Protein AF-A0A7S3X2T4-F1 (afdb_monomer)

Secondary structure (DSSP, 8-state):
-EEEE-SSS--GGGGTT-EEEEEE--PBPTTTTTS--BS--TTTTT-EEEEEEEEE--S--SS-EEEE--TTS--TT-TTHHHHH-TTS-GGGGTTT-TTT--SSGGGGGGS-HHHHHHHHHHHHTT-TTHHHHTTSS-EEEEEEEPPPHHHHHHH----TTGGGSPPP-TTGGGSPS----SS-PEEEEEEE---

Solvent-accessible surface area (backbone atoms only — not comparable to full-atom values): 10540 Å² total; per-residue (Å²): 80,23,23,35,21,29,88,49,96,40,64,55,77,81,43,54,39,37,22,32,41,35,30,30,29,69,52,55,50,87,55,60,80,83,42,74,32,22,4,28,32,80,90,37,40,67,41,71,47,79,35,37,24,78,50,70,46,87,88,58,89,50,65,30,37,36,30,32,52,30,47,39,19,4,40,51,96,58,60,58,58,65,33,70,76,38,76,92,48,59,64,42,38,48,8,66,72,25,45,74,56,19,38,88,52,66,75,48,28,75,57,34,62,76,92,42,24,65,54,21,39,40,44,45,75,72,56,33,48,57,39,86,75,24,13,32,47,50,18,30,23,37,32,46,75,28,27,66,52,63,85,54,30,72,73,72,75,42,75,42,96,64,32,88,80,36,55,74,79,60,74,66,64,77,72,50,73,88,7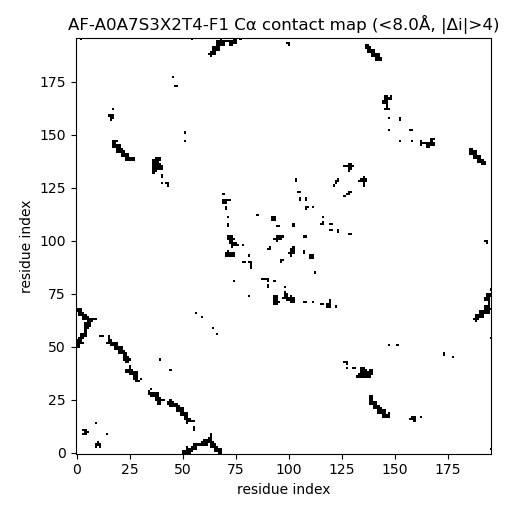9,82,82,70,98,59,90,54,54,67,30,38,34,39,61,29,30,120

Nearest PDB structures (foldseek):
  3eng-assembly1_A  TM=9.174E-01  e=2.452E-11  Mycothermus thermophilus
  4eng-assembly1_A  TM=9.077E-01  e=1.219E-10  Mycothermus thermophilus
  6mvi-assembly1_A  TM=8.912E-01  e=1.072E-10  Neurospora crassa OR74A
  2eng-assembly1_A  TM=9.001E-01  e=1.394E-09  Mycothermus thermophilus
  1hd5-assembly1_A  TM=8.868E-01  e=3.649E-09  Mycothermus thermophilus

pLDDT: mean 82.45, std 16.9, range [38.78, 98.31]

Structure (mmCIF, N/CA/C/O backbone):
data_AF-A0A7S3X2T4-F1
#
_entry.id   AF-A0A7S3X2T4-F1
#
loop_
_atom_site.group_PDB
_atom_site.id
_atom_site.type_symbol
_atom_site.label_atom_id
_atom_site.label_alt_id
_atom_site.label_comp_id
_atom_site.label_asym_id
_atom_site.label_entity_id
_atom_site.label_seq_id
_atom_site.pdbx_PDB_ins_code
_atom_site.Cartn_x
_atom_site.Cartn_y
_atom_site.Cartn_z
_atom_site.occupancy
_atom_site.B_iso_or_equiv
_atom_site.auth_seq_id
_atom_site.auth_comp_id
_atom_site.auth_asym_id
_atom_site.auth_atom_id
_atom_site.pdbx_PDB_model_num
ATOM 1 N N . ALA A 1 1 ? 2.163 -3.208 5.553 1.00 72.62 1 ALA A N 1
ATOM 2 C CA . ALA A 1 1 ? 2.657 -2.024 6.277 1.00 72.62 1 ALA A CA 1
ATOM 3 C C . ALA A 1 1 ? 2.240 -0.768 5.519 1.00 72.62 1 ALA A C 1
ATOM 5 O O . ALA A 1 1 ? 1.927 -0.875 4.334 1.00 72.62 1 ALA A O 1
ATOM 6 N N . ALA A 1 2 ? 2.188 0.379 6.190 1.00 76.19 2 ALA A N 1
ATOM 7 C CA . ALA A 1 2 ? 1.868 1.662 5.573 1.00 76.19 2 ALA A CA 1
ATOM 8 C C . ALA A 1 2 ? 2.788 2.776 6.092 1.00 76.19 2 ALA A C 1
ATOM 10 O O . ALA A 1 2 ? 3.318 2.675 7.201 1.00 76.19 2 ALA A O 1
ATOM 11 N N . ALA A 1 3 ? 2.967 3.824 5.294 1.00 73.56 3 ALA A N 1
ATOM 12 C CA . ALA A 1 3 ? 3.374 5.137 5.774 1.00 73.56 3 ALA A CA 1
ATOM 13 C C . ALA A 1 3 ? 2.145 6.045 5.898 1.00 73.56 3 ALA A C 1
ATOM 15 O O . ALA A 1 3 ? 1.184 5.877 5.152 1.00 73.56 3 ALA A O 1
ATOM 16 N N . VAL A 1 4 ? 2.148 6.976 6.850 1.00 69.69 4 VAL A N 1
ATOM 17 C CA . VAL A 1 4 ? 1.019 7.897 7.066 1.00 69.69 4 VAL A CA 1
ATOM 18 C C . VAL A 1 4 ? 1.446 9.355 6.968 1.00 69.69 4 VAL A C 1
ATOM 20 O O . VAL A 1 4 ? 2.589 9.688 7.285 1.00 69.69 4 VAL A O 1
ATOM 23 N N . SER A 1 5 ? 0.519 10.213 6.539 1.00 65.75 5 SER A N 1
ATOM 24 C CA . SER A 1 5 ? 0.652 11.675 6.567 1.00 65.75 5 SER A CA 1
ATOM 25 C C . SER A 1 5 ? -0.715 12.351 6.773 1.00 65.75 5 SER A C 1
ATOM 27 O O . SER A 1 5 ? -1.760 11.752 6.505 1.00 65.75 5 SER A O 1
ATOM 29 N N . GLY A 1 6 ? -0.720 13.606 7.233 1.00 60.25 6 GLY A N 1
ATOM 30 C CA . GLY A 1 6 ? -1.930 14.426 7.372 1.00 60.25 6 GLY A CA 1
ATOM 31 C C . GLY A 1 6 ? -1.778 15.541 8.410 1.00 60.25 6 GLY A C 1
ATOM 32 O O . GLY A 1 6 ? -0.897 15.486 9.267 1.00 60.25 6 GLY A O 1
ATOM 33 N N . SER A 1 7 ? -2.630 16.567 8.340 1.00 54.84 7 SER A N 1
ATOM 34 C CA . SER A 1 7 ? -2.648 17.675 9.314 1.00 54.84 7 SER A CA 1
ATOM 35 C C . SER A 1 7 ? -3.481 17.378 10.566 1.00 54.84 7 SER A C 1
ATOM 37 O O . SER A 1 7 ? -3.423 18.135 11.537 1.00 54.84 7 SER A O 1
ATOM 39 N N . HIS A 1 8 ? -4.248 16.284 10.569 1.00 52.84 8 HIS A N 1
ATOM 40 C CA . HIS A 1 8 ? -5.143 15.909 11.659 1.00 52.84 8 HIS A CA 1
ATOM 41 C C . HIS A 1 8 ? -5.007 14.405 11.951 1.00 52.84 8 HIS A C 1
ATOM 43 O O . HIS A 1 8 ? -4.936 13.598 11.035 1.00 52.84 8 HIS A O 1
ATOM 49 N N . GLY A 1 9 ? -4.935 14.003 13.223 1.00 52.38 9 GLY A N 1
ATOM 50 C CA . GLY A 1 9 ? -5.098 12.609 13.684 1.00 52.38 9 GLY A CA 1
ATOM 51 C C . GLY A 1 9 ? -3.991 11.585 13.373 1.00 52.38 9 GLY A C 1
ATOM 52 O O . GLY A 1 9 ? -3.857 10.636 14.133 1.00 52.38 9 GLY A O 1
ATOM 53 N N . LEU A 1 10 ? -3.192 11.773 12.317 1.00 63.28 10 LEU A N 1
ATOM 54 C CA . LEU A 1 10 ? -2.016 10.955 11.984 1.00 63.28 10 LEU A CA 1
ATOM 55 C C . LEU A 1 10 ? -0.739 11.808 12.104 1.00 63.28 10 LEU A C 1
ATOM 57 O O . LEU A 1 10 ? -0.015 12.032 11.135 1.00 63.28 10 LEU A O 1
ATOM 61 N N . THR A 1 11 ? -0.489 12.347 13.302 1.00 60.81 11 THR A N 1
ATOM 62 C CA . THR A 1 11 ? 0.683 13.178 13.631 1.00 60.81 11 THR A CA 1
ATOM 63 C C . THR A 1 11 ? 1.985 12.373 13.696 1.00 60.81 11 THR A C 1
ATOM 65 O O . THR A 1 11 ? 2.464 12.040 14.772 1.00 60.81 11 THR A O 1
ATOM 68 N N . GLY A 1 12 ? 2.575 12.068 12.537 1.00 61.75 12 GLY A N 1
ATOM 69 C CA . GLY A 1 12 ? 3.960 11.586 12.429 1.00 61.75 12 GLY A CA 1
ATOM 70 C C . GLY A 1 12 ? 4.314 10.434 13.383 1.00 61.75 12 GLY A C 1
ATOM 71 O O . GLY A 1 12 ? 3.601 9.426 13.413 1.00 61.75 12 GLY A O 1
ATOM 72 N N . ASP A 1 13 ? 5.404 10.614 14.147 1.00 66.06 13 ASP A N 1
ATOM 73 C CA . ASP A 1 13 ? 6.029 9.621 15.045 1.00 66.06 13 ASP A CA 1
ATOM 74 C C . ASP A 1 13 ? 5.064 9.007 16.064 1.00 66.06 13 ASP A C 1
ATOM 76 O O . ASP A 1 13 ? 5.241 7.847 16.441 1.00 66.06 13 ASP A O 1
ATOM 80 N N . ASP A 1 14 ? 4.012 9.728 16.463 1.00 75.25 14 ASP A N 1
ATOM 81 C CA . ASP A 1 14 ? 3.037 9.237 17.443 1.00 75.25 14 ASP A CA 1
ATOM 82 C C . ASP A 1 14 ? 2.311 7.975 16.956 1.00 75.25 14 ASP A C 1
ATOM 84 O O . ASP A 1 14 ? 1.842 7.175 17.766 1.00 75.25 14 ASP A O 1
ATOM 88 N N . ASN A 1 15 ? 2.230 7.776 15.634 1.00 81.25 15 ASN A N 1
ATOM 89 C CA . ASN A 1 15 ? 1.522 6.651 15.019 1.00 81.25 15 ASN A CA 1
ATOM 90 C C . ASN A 1 15 ? 2.433 5.474 14.676 1.00 81.25 15 ASN A C 1
ATOM 92 O O . ASN A 1 15 ? 1.939 4.440 14.224 1.00 81.25 15 ASN A O 1
ATOM 96 N N . CYS A 1 16 ? 3.744 5.596 14.889 1.00 84.69 16 CYS A N 1
ATOM 97 C CA . CYS A 1 16 ? 4.690 4.525 14.604 1.00 84.69 16 CYS A CA 1
ATOM 98 C C . CYS A 1 16 ? 4.330 3.247 15.373 1.00 84.69 16 CYS A C 1
ATOM 100 O O . CYS A 1 16 ? 4.080 3.256 16.577 1.00 84.69 16 CYS A O 1
ATOM 102 N N . GLY A 1 17 ? 4.288 2.128 14.653 1.00 90.50 17 GLY A N 1
ATOM 103 C CA . GLY A 1 17 ? 3.922 0.821 15.189 1.00 90.50 17 GLY A CA 1
ATOM 104 C C . GLY A 1 17 ? 2.420 0.612 15.392 1.00 90.50 17 GLY A C 1
ATOM 105 O O . GLY A 1 17 ? 2.018 -0.526 15.625 1.00 90.50 17 GLY A O 1
ATOM 106 N N . GLN A 1 18 ? 1.574 1.644 15.287 1.00 93.19 18 GLN A N 1
ATOM 107 C CA . GLN A 1 18 ? 0.127 1.502 15.470 1.00 93.19 18 GLN A CA 1
ATOM 108 C C . GLN A 1 18 ? -0.531 0.767 14.302 1.00 93.19 18 GLN A C 1
ATOM 110 O O . GLN A 1 18 ? -0.085 0.874 13.154 1.00 93.19 18 GLN A O 1
ATOM 115 N N . CYS A 1 19 ? -1.623 0.054 14.591 1.00 94.25 19 CYS A N 1
ATOM 116 C CA . CYS A 1 19 ? -2.413 -0.634 13.580 1.00 94.25 19 CYS A CA 1
ATOM 117 C C . CYS A 1 19 ? -3.748 0.048 13.301 1.00 94.25 19 CYS A C 1
ATOM 119 O O . CYS A 1 19 ? -4.433 0.550 14.195 1.00 94.25 19 CYS A O 1
ATOM 121 N N . PHE A 1 20 ? -4.129 0.014 12.029 1.00 92.81 20 PHE A N 1
ATOM 122 C CA . PHE A 1 20 ? -5.373 0.574 11.530 1.00 92.81 20 PHE A CA 1
ATOM 123 C C . PHE A 1 20 ? -6.095 -0.447 10.665 1.00 92.81 20 PHE A C 1
ATOM 125 O O . PHE A 1 20 ? -5.487 -1.133 9.841 1.00 92.81 20 PHE A O 1
ATOM 132 N N . GLU A 1 21 ? -7.407 -0.524 10.842 1.00 92.31 21 GLU A N 1
ATOM 133 C CA . GLU A 1 21 ? -8.292 -1.162 9.881 1.00 92.31 21 GLU A CA 1
ATOM 134 C C . GLU A 1 21 ? -8.650 -0.155 8.801 1.00 92.31 21 GLU A C 1
ATOM 136 O O . GLU A 1 21 ? -9.183 0.907 9.111 1.00 92.31 21 GLU A O 1
ATOM 141 N N . LEU A 1 22 ? -8.383 -0.507 7.548 1.00 91.88 22 LEU A N 1
ATOM 142 C CA . LEU A 1 22 ? -8.765 0.252 6.367 1.00 91.88 22 LEU A CA 1
ATOM 143 C C . LEU A 1 22 ? -9.904 -0.484 5.672 1.00 91.88 22 LEU A C 1
ATOM 145 O O . LEU A 1 22 ? -9.713 -1.598 5.188 1.00 91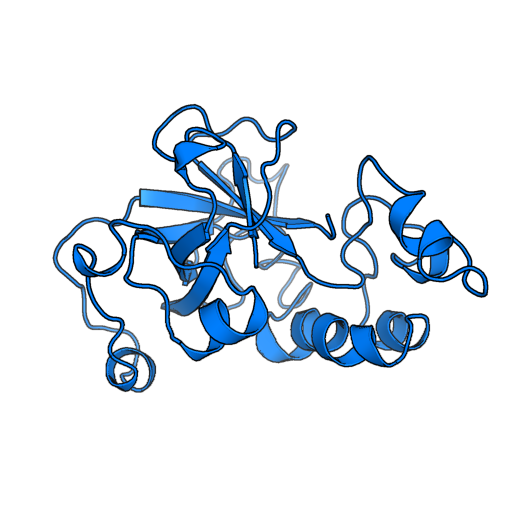.88 22 LEU A O 1
ATOM 149 N N . ARG A 1 23 ? -11.081 0.127 5.602 1.00 91.56 23 ARG A N 1
ATOM 150 C CA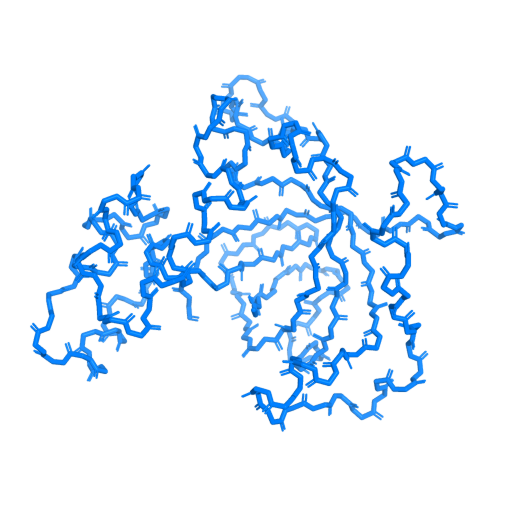 . ARG A 1 23 ? -12.252 -0.386 4.895 1.00 91.56 23 ARG A CA 1
ATOM 151 C C . ARG A 1 23 ? -12.407 0.341 3.567 1.00 91.56 23 ARG A C 1
ATOM 153 O O . ARG A 1 23 ? -12.657 1.542 3.532 1.00 91.56 23 ARG A O 1
ATOM 160 N N . PHE A 1 24 ? -12.299 -0.413 2.483 1.00 91.75 24 PHE A N 1
ATOM 161 C CA . PHE A 1 24 ? -12.405 0.086 1.116 1.00 91.75 24 PHE A CA 1
ATOM 162 C C . PHE A 1 24 ? -13.809 0.619 0.820 1.00 91.75 24 PHE A C 1
ATOM 164 O O . PHE A 1 24 ? -14.802 -0.090 1.022 1.00 91.75 24 PHE A O 1
ATOM 171 N N . THR A 1 25 ? -13.893 1.856 0.329 1.00 91.06 25 THR A N 1
ATOM 172 C CA . THR A 1 25 ? -15.155 2.509 -0.052 1.00 91.06 25 THR A CA 1
ATOM 173 C C . THR A 1 25 ? -15.265 2.621 -1.571 1.00 91.06 25 THR A C 1
ATOM 175 O O . THR A 1 25 ? -14.298 2.402 -2.303 1.00 91.06 25 THR A O 1
ATOM 178 N N . ASP A 1 26 ? -16.457 2.925 -2.071 1.00 91.38 26 ASP A N 1
ATOM 179 C CA . ASP A 1 26 ? -16.709 3.261 -3.475 1.00 91.38 26 ASP A CA 1
ATOM 180 C C . ASP A 1 26 ? -16.608 4.772 -3.759 1.00 91.38 26 ASP A C 1
ATOM 182 O O . ASP A 1 26 ? -16.839 5.194 -4.895 1.00 91.38 26 ASP A O 1
ATOM 186 N N . GLU A 1 27 ? -16.224 5.564 -2.754 1.00 88.12 27 GLU A N 1
ATOM 187 C CA . GLU A 1 27 ? -16.061 7.016 -2.827 1.00 88.12 27 GLU A CA 1
ATOM 188 C C . GLU A 1 27 ? -14.985 7.398 -3.847 1.00 88.12 27 GLU A C 1
ATOM 190 O O . GLU A 1 27 ? -13.848 6.931 -3.783 1.00 88.12 27 GLU A O 1
ATOM 195 N N . ARG A 1 28 ? -15.351 8.256 -4.801 1.00 83.88 28 ARG A N 1
ATOM 196 C CA . ARG A 1 28 ? -14.476 8.720 -5.884 1.00 83.88 28 ARG A CA 1
ATOM 197 C C . ARG A 1 28 ? -13.836 10.060 -5.545 1.00 83.88 28 ARG A C 1
ATOM 199 O O . ARG A 1 28 ? -14.380 10.822 -4.751 1.00 83.88 28 ARG A O 1
ATOM 206 N N . HIS A 1 29 ? -12.727 10.375 -6.216 1.00 78.50 29 HIS A N 1
ATOM 207 C CA . HIS A 1 29 ? -12.119 11.703 -6.123 1.00 78.50 29 HIS A CA 1
ATOM 208 C C . HIS A 1 29 ? -13.118 12.789 -6.552 1.00 78.50 29 HIS A C 1
ATOM 210 O O . HIS A 1 29 ? -13.793 12.636 -7.574 1.00 78.50 29 HIS A O 1
ATOM 216 N N . PRO A 1 30 ? -13.236 13.890 -5.787 1.00 76.38 30 PRO A N 1
ATOM 217 C CA . PRO A 1 30 ? -14.255 14.913 -6.024 1.00 76.38 30 PRO A CA 1
ATOM 218 C C . PRO A 1 30 ? -13.999 15.726 -7.301 1.00 76.38 30 PRO A C 1
ATOM 220 O O . PRO A 1 30 ? -14.919 16.344 -7.833 1.00 76.38 30 PRO A O 1
ATOM 223 N N . ASN A 1 31 ? -12.769 15.704 -7.823 1.00 75.25 31 ASN A N 1
ATOM 224 C CA . ASN A 1 31 ? -12.325 16.519 -8.954 1.00 75.25 31 ASN A CA 1
ATOM 225 C C . ASN A 1 31 ? -12.535 15.843 -10.319 1.00 75.25 31 ASN A C 1
ATOM 227 O O . ASN A 1 31 ? -11.750 16.040 -11.249 1.00 75.25 31 ASN A O 1
ATOM 231 N N . ALA A 1 32 ? -13.601 15.059 -10.482 1.00 64.12 32 ALA A N 1
ATOM 232 C CA . ALA A 1 32 ? -13.998 14.591 -11.807 1.00 64.12 32 ALA A CA 1
ATOM 233 C C . ALA A 1 32 ? -14.302 15.803 -12.727 1.00 64.12 32 ALA A C 1
ATOM 235 O O . ALA A 1 32 ? -14.977 16.738 -12.290 1.00 64.12 32 ALA A O 1
ATOM 236 N N . PRO A 1 33 ? -13.842 15.830 -13.996 1.00 67.56 33 PRO A N 1
ATOM 237 C CA . PRO A 1 33 ? -13.211 14.746 -14.757 1.00 67.56 33 PRO A CA 1
ATOM 238 C C . PRO A 1 33 ? -11.670 14.731 -14.730 1.00 67.56 33 PRO A C 1
ATOM 240 O O . PRO A 1 33 ? -11.081 13.943 -15.462 1.00 67.56 33 PRO A O 1
ATOM 243 N N . TYR A 1 34 ? -11.014 15.602 -13.960 1.00 75.00 34 TYR A N 1
ATOM 244 C CA . TYR A 1 34 ? -9.550 15.723 -13.944 1.00 75.00 34 TYR A CA 1
ATOM 245 C C . TYR A 1 34 ? -8.873 14.534 -13.253 1.00 75.00 34 TYR A C 1
ATOM 247 O O . TYR A 1 34 ? -7.829 14.085 -13.716 1.00 75.00 34 TYR A O 1
ATOM 255 N N . ASP A 1 35 ? -9.539 13.975 -12.240 1.00 71.38 35 ASP A N 1
ATOM 256 C CA . ASP A 1 35 ? -9.158 12.734 -11.562 1.00 71.38 35 ASP A CA 1
ATOM 257 C C . ASP A 1 35 ? -10.287 11.695 -11.734 1.00 71.38 35 ASP A C 1
ATOM 259 O O . ASP A 1 35 ? -11.094 11.494 -10.826 1.00 71.38 35 ASP A O 1
ATOM 263 N N . PRO A 1 36 ? -10.431 11.051 -12.912 1.00 68.69 36 PRO A N 1
ATOM 264 C CA . PRO A 1 36 ? -11.523 10.104 -13.174 1.00 68.69 36 PRO A CA 1
ATOM 265 C C . PRO A 1 36 ? -11.377 8.768 -12.416 1.00 68.69 36 PRO A C 1
ATOM 267 O O . PRO A 1 36 ? -12.266 7.912 -12.485 1.00 68.69 36 PRO A O 1
ATOM 270 N N . TRP A 1 37 ? -10.254 8.580 -11.718 1.00 73.44 37 TRP A N 1
ATOM 271 C CA . TRP A 1 37 ? -9.962 7.436 -10.856 1.00 73.44 37 TRP A CA 1
ATOM 272 C C . TRP A 1 37 ? -10.467 7.656 -9.418 1.00 73.44 37 TRP A C 1
ATOM 274 O O . TRP A 1 37 ? -11.154 8.631 -9.110 1.00 73.44 37 TRP A O 1
ATOM 284 N N . GLY A 1 38 ? -10.160 6.723 -8.520 1.00 69.12 38 GLY A N 1
ATOM 285 C CA . GLY A 1 38 ? -10.660 6.729 -7.149 1.00 69.12 38 GLY A CA 1
ATOM 286 C C . GLY A 1 38 ? -11.935 5.909 -6.971 1.00 69.12 38 GLY A C 1
ATOM 287 O O . GLY A 1 38 ? -12.646 5.560 -7.922 1.00 69.12 38 GLY A O 1
ATOM 288 N N . GLY A 1 39 ? -12.202 5.585 -5.710 1.00 81.75 39 GLY A N 1
ATOM 289 C CA . GLY A 1 39 ? -13.106 4.513 -5.299 1.00 81.75 39 GLY A CA 1
ATOM 290 C C . GLY A 1 39 ? -12.451 3.149 -5.456 1.00 81.75 39 GLY A C 1
ATOM 291 O O . GLY A 1 39 ? -11.569 2.949 -6.270 1.00 81.75 39 GLY A O 1
ATOM 292 N N . SER A 1 40 ? -12.862 2.163 -4.681 1.00 91.44 40 SER A N 1
ATOM 293 C CA . SER A 1 40 ? -12.267 0.829 -4.779 1.00 91.44 40 SER A CA 1
ATOM 294 C C . SER A 1 40 ? -12.915 0.032 -5.911 1.00 91.44 40 SER A C 1
ATOM 296 O O . SER A 1 40 ? -14.093 0.231 -6.228 1.00 91.44 40 SER A O 1
ATOM 298 N N . HIS A 1 41 ? -12.171 -0.901 -6.516 1.00 94.44 41 HIS A N 1
ATOM 299 C CA . HIS A 1 41 ? -12.754 -1.904 -7.412 1.00 94.44 41 HIS A CA 1
ATOM 300 C C . HIS A 1 41 ? -13.983 -2.567 -6.743 1.00 94.44 41 HIS A C 1
ATOM 302 O O . HIS A 1 41 ? -13.932 -2.820 -5.537 1.00 94.44 41 HIS A O 1
ATOM 308 N N . PRO A 1 42 ? -15.076 -2.912 -7.455 1.00 93.38 42 PRO A N 1
ATOM 309 C CA . PRO A 1 42 ? -16.284 -3.474 -6.834 1.00 93.38 42 PRO A CA 1
ATOM 310 C C . PRO A 1 42 ? -16.046 -4.715 -5.964 1.00 93.38 42 PRO A C 1
ATOM 312 O O . PRO A 1 42 ? -16.739 -4.919 -4.973 1.00 93.38 42 PRO A O 1
ATOM 315 N N . LYS A 1 43 ? -15.037 -5.534 -6.295 1.00 93.88 43 LYS A N 1
ATOM 316 C CA . LYS A 1 43 ? -14.637 -6.688 -5.465 1.00 93.88 43 LYS A CA 1
ATOM 317 C C . LYS A 1 43 ? -13.920 -6.293 -4.170 1.00 93.88 43 LYS A C 1
ATOM 319 O O . LYS A 1 43 ? -13.830 -7.128 -3.278 1.00 93.88 43 LYS A O 1
ATOM 324 N N . LEU A 1 44 ? -13.389 -5.076 -4.072 1.00 93.19 44 LEU A N 1
ATOM 325 C CA . LEU A 1 44 ? -12.758 -4.534 -2.870 1.00 93.19 44 LEU A CA 1
ATOM 326 C C . LEU A 1 44 ? -13.734 -3.789 -1.965 1.00 93.19 44 LEU A C 1
ATOM 328 O O . LEU A 1 44 ? -13.541 -3.824 -0.756 1.00 93.19 44 LEU A O 1
ATOM 332 N N . VAL A 1 45 ? -14.757 -3.127 -2.509 1.00 92.12 45 VAL A N 1
ATOM 333 C CA . VAL A 1 45 ? -15.689 -2.314 -1.710 1.00 92.12 45 VAL A CA 1
ATOM 334 C C . VAL A 1 45 ? -16.268 -3.135 -0.552 1.00 92.12 45 VAL A C 1
ATOM 336 O O . VAL A 1 45 ? -16.800 -4.230 -0.737 1.00 92.12 45 VAL A O 1
ATOM 339 N N . GLY A 1 46 ? -16.139 -2.609 0.665 1.00 89.00 46 GLY A N 1
ATOM 340 C CA . GLY A 1 46 ? -16.581 -3.261 1.895 1.00 89.00 46 GLY A CA 1
ATOM 341 C C . GLY A 1 46 ? -15.608 -4.290 2.475 1.00 89.00 46 GLY A C 1
ATOM 342 O O . GLY A 1 46 ? -15.775 -4.645 3.641 1.00 89.00 46 GLY A O 1
ATOM 343 N N . LYS A 1 47 ? -14.579 -4.728 1.734 1.00 91.69 47 LYS A N 1
ATOM 344 C CA . LYS A 1 47 ? -13.455 -5.466 2.323 1.00 91.69 47 LYS A CA 1
ATOM 345 C C . LYS A 1 47 ? -12.644 -4.540 3.217 1.00 91.69 47 LYS A C 1
ATOM 347 O O . LYS A 1 47 ? -12.647 -3.317 3.056 1.00 91.69 47 LYS A O 1
ATOM 352 N N . ALA A 1 48 ? -11.909 -5.158 4.125 1.00 91.44 48 ALA A N 1
ATOM 353 C CA . ALA A 1 48 ? -11.005 -4.462 5.010 1.00 91.44 48 ALA A CA 1
ATOM 354 C C . ALA A 1 48 ? -9.604 -5.073 4.974 1.00 91.44 48 ALA A C 1
ATOM 356 O O . ALA A 1 48 ? -9.418 -6.253 4.668 1.00 91.44 48 ALA A O 1
ATOM 357 N N . MET A 1 49 ? -8.624 -4.225 5.261 1.00 93.12 49 MET A N 1
ATOM 358 C CA . MET A 1 49 ? -7.208 -4.541 5.338 1.00 93.12 49 MET A CA 1
ATOM 359 C C . MET A 1 49 ? -6.664 -3.956 6.636 1.00 93.12 49 MET A C 1
ATOM 361 O O . MET A 1 49 ? -6.868 -2.777 6.910 1.00 93.12 49 MET A O 1
ATOM 365 N N . ILE A 1 50 ? -5.959 -4.766 7.423 1.00 93.62 50 ILE A N 1
ATOM 366 C CA . ILE A 1 50 ? -5.248 -4.268 8.601 1.00 93.62 50 ILE A CA 1
ATOM 367 C C . ILE A 1 50 ? -3.827 -3.902 8.193 1.00 93.62 50 ILE A C 1
ATOM 369 O O . ILE A 1 50 ? -3.126 -4.704 7.572 1.00 93.62 50 ILE A O 1
ATOM 373 N N . VAL A 1 51 ? -3.401 -2.695 8.544 1.00 94.12 51 VAL A N 1
ATOM 374 C CA . VAL A 1 51 ? -2.046 -2.200 8.294 1.00 94.12 51 VAL A CA 1
ATOM 375 C C . VAL A 1 51 ? -1.397 -1.787 9.601 1.00 94.12 51 VAL A C 1
ATOM 377 O O . VAL A 1 51 ? -2.066 -1.237 10.467 1.00 94.12 51 VAL A O 1
ATOM 380 N N . GLN A 1 52 ? -0.092 -2.018 9.721 1.00 94.12 52 GLN A N 1
ATOM 381 C CA . GLN A 1 52 ? 0.744 -1.364 10.724 1.00 94.12 52 GLN A CA 1
ATOM 382 C C . GLN A 1 52 ? 1.528 -0.232 10.072 1.00 94.12 52 GLN A C 1
ATOM 384 O O . GLN A 1 52 ? 2.075 -0.406 8.975 1.00 94.12 52 GLN A O 1
ATOM 389 N N . VAL A 1 53 ? 1.574 0.907 10.753 1.00 91.81 53 VAL A N 1
ATOM 390 C CA . VAL A 1 53 ? 2.381 2.058 10.359 1.00 91.81 53 VAL A CA 1
ATOM 391 C C . VAL A 1 53 ? 3.837 1.775 10.708 1.00 91.81 53 VAL A C 1
ATOM 393 O O . VAL A 1 53 ? 4.171 1.582 11.875 1.00 91.81 53 VAL A O 1
ATOM 396 N N . THR A 1 54 ? 4.707 1.728 9.704 1.00 89.00 54 THR A N 1
ATOM 397 C CA . THR A 1 54 ? 6.145 1.448 9.899 1.00 89.00 54 THR A CA 1
ATOM 398 C C . THR A 1 54 ? 7.046 2.570 9.401 1.00 89.00 54 THR A C 1
ATOM 400 O O . THR A 1 54 ? 8.261 2.484 9.546 1.00 89.00 54 THR A O 1
ATOM 403 N N . ASN A 1 55 ? 6.465 3.606 8.799 1.00 83.56 55 ASN A N 1
ATOM 404 C CA . ASN A 1 55 ? 7.182 4.750 8.260 1.00 83.56 55 ASN A CA 1
ATOM 405 C C . ASN A 1 55 ? 6.256 5.983 8.236 1.00 83.56 55 ASN A C 1
ATOM 407 O O . ASN A 1 55 ? 5.046 5.862 8.438 1.00 83.56 55 ASN A O 1
ATOM 411 N N . ILE A 1 56 ? 6.809 7.165 7.978 1.00 78.50 56 ILE A N 1
ATOM 412 C CA . ILE A 1 56 ? 6.072 8.431 7.881 1.00 78.50 56 ILE A CA 1
ATOM 413 C C . ILE A 1 56 ? 6.348 9.055 6.517 1.00 78.50 56 ILE A C 1
ATOM 415 O O . ILE A 1 56 ? 7.488 9.093 6.050 1.00 78.50 56 ILE A O 1
ATOM 419 N N . GLY A 1 57 ? 5.289 9.535 5.869 1.00 69.94 57 GLY A N 1
ATOM 420 C CA . GLY A 1 57 ? 5.372 10.293 4.625 1.00 69.94 57 GLY A CA 1
ATOM 421 C C . GLY A 1 57 ? 5.210 11.787 4.896 1.00 69.94 57 GLY A C 1
ATOM 422 O O . GLY A 1 57 ? 4.397 12.187 5.724 1.00 69.94 57 GLY A O 1
ATOM 423 N N . TYR A 1 58 ? 5.961 12.626 4.182 1.00 64.81 58 TYR A N 1
ATOM 424 C CA . TYR A 1 58 ? 5.856 14.093 4.285 1.00 64.81 58 TYR A CA 1
ATOM 425 C C . TYR A 1 58 ? 5.294 14.750 3.015 1.00 64.81 58 TYR A C 1
ATOM 427 O O . TYR A 1 58 ? 5.096 15.960 2.984 1.00 64.81 58 TYR A O 1
ATOM 435 N N . ASP A 1 59 ? 5.072 13.984 1.947 1.00 55.53 59 ASP A N 1
ATOM 436 C CA . ASP A 1 59 ? 4.817 14.495 0.595 1.00 55.53 59 ASP A CA 1
ATOM 437 C C . ASP A 1 59 ? 3.334 14.544 0.204 1.00 55.53 59 ASP A C 1
ATOM 439 O O . ASP A 1 59 ? 3.010 14.890 -0.935 1.00 55.53 59 ASP A O 1
ATOM 443 N N . VAL A 1 60 ? 2.425 14.216 1.126 1.00 52.44 60 VAL A N 1
ATOM 444 C CA . VAL A 1 60 ? 0.987 14.198 0.845 1.00 52.44 60 VAL A CA 1
ATOM 445 C C . VAL A 1 60 ? 0.237 15.161 1.752 1.00 52.44 60 VAL A C 1
ATOM 447 O O . VAL A 1 60 ? 0.177 14.972 2.968 1.00 52.44 60 VAL A O 1
ATOM 450 N N . ASN A 1 61 ? -0.357 16.175 1.119 1.00 51.38 61 ASN A N 1
ATOM 451 C CA . ASN A 1 61 ? -1.280 17.128 1.725 1.00 51.38 61 ASN A CA 1
ATOM 452 C C . ASN A 1 61 ? -2.721 16.611 1.555 1.00 51.38 61 ASN A C 1
ATOM 454 O O . ASN A 1 61 ? -3.154 16.341 0.436 1.00 51.38 61 ASN A O 1
ATOM 458 N N . GLY A 1 62 ? -3.447 16.474 2.664 1.00 53.97 62 GLY A N 1
ATOM 459 C CA . GLY A 1 62 ? -4.825 15.979 2.767 1.00 53.97 62 GLY A CA 1
ATOM 460 C C . GLY A 1 62 ? -5.177 15.744 4.241 1.00 53.97 62 GLY A C 1
ATOM 461 O O . GLY A 1 62 ? -4.275 15.769 5.080 1.00 53.97 62 GLY A O 1
ATOM 462 N N . GLU A 1 63 ? -6.456 15.539 4.583 1.00 57.81 63 GLU A N 1
ATOM 463 C CA . GLU A 1 63 ? -6.850 15.328 5.991 1.00 57.81 63 GLU A CA 1
ATOM 464 C C . GLU A 1 63 ? -6.150 14.091 6.585 1.00 57.81 63 GLU A C 1
ATOM 466 O O . GLU A 1 63 ? -5.565 14.194 7.664 1.00 57.81 63 GLU A O 1
ATOM 471 N N . HIS A 1 64 ? -6.109 12.977 5.833 1.00 67.50 64 HIS A N 1
ATOM 472 C CA . HIS A 1 64 ? -5.438 11.721 6.196 1.00 67.50 64 HIS A CA 1
ATOM 473 C C . HIS A 1 64 ? -4.990 10.930 4.948 1.00 67.50 64 HIS A C 1
ATOM 475 O O . HIS A 1 64 ? -5.767 10.797 3.993 1.00 67.50 64 HIS A O 1
ATOM 481 N N . SER A 1 65 ? -3.780 10.354 4.953 1.00 78.19 65 SER A N 1
ATOM 482 C CA . SER A 1 65 ? -3.333 9.434 3.896 1.00 78.19 65 SER A CA 1
ATOM 483 C C . SER A 1 65 ? -2.562 8.211 4.409 1.00 78.19 65 SER A C 1
ATOM 485 O O . SER A 1 65 ? -1.874 8.286 5.428 1.00 78.19 65 SER A O 1
ATOM 487 N N . PHE A 1 66 ? -2.693 7.090 3.689 1.00 85.44 66 PHE A N 1
ATOM 488 C CA . PHE A 1 66 ? -1.955 5.844 3.918 1.00 85.44 66 PHE A CA 1
ATOM 489 C C . PHE A 1 66 ? -1.211 5.421 2.645 1.00 85.44 66 PHE A C 1
ATOM 491 O O . PHE A 1 66 ? -1.830 4.935 1.705 1.00 85.44 66 PHE A O 1
ATOM 498 N N . ASP A 1 67 ? 0.110 5.539 2.631 1.00 86.62 67 ASP A N 1
ATOM 499 C CA . ASP A 1 67 ? 1.000 4.993 1.603 1.00 86.62 67 ASP A CA 1
ATOM 500 C C . ASP A 1 67 ? 1.231 3.493 1.878 1.00 86.62 67 ASP A C 1
ATOM 502 O O . ASP A 1 67 ? 2.011 3.121 2.757 1.00 86.62 67 ASP A O 1
ATOM 506 N N . LEU A 1 68 ? 0.550 2.599 1.159 1.00 90.81 68 LEU A N 1
ATOM 507 C CA . LEU A 1 68 ? 0.729 1.152 1.296 1.00 90.81 68 LEU A CA 1
ATOM 508 C C . LEU A 1 68 ? 2.046 0.694 0.671 1.00 90.81 68 LEU A C 1
ATOM 510 O O . LEU A 1 68 ? 2.233 0.826 -0.538 1.00 90.81 68 LEU A O 1
ATOM 514 N N . GLN A 1 69 ? 2.887 0.053 1.488 1.00 90.69 69 GLN A N 1
ATOM 515 C CA . GLN A 1 69 ? 4.154 -0.551 1.069 1.00 90.69 69 GLN A CA 1
ATOM 516 C C . GLN A 1 69 ? 3.908 -1.810 0.238 1.00 90.69 69 GLN A C 1
ATOM 518 O O . GLN A 1 69 ? 3.658 -2.891 0.778 1.00 90.69 69 GLN A O 1
ATOM 523 N N . ILE A 1 70 ? 3.963 -1.654 -1.083 1.00 95.06 70 ILE A N 1
ATOM 524 C CA . ILE A 1 70 ? 3.699 -2.711 -2.061 1.00 95.06 70 ILE A CA 1
ATOM 525 C C . ILE A 1 70 ? 4.880 -2.769 -3.045 1.00 95.06 70 ILE A C 1
ATOM 527 O O . ILE A 1 70 ? 5.107 -1.797 -3.765 1.00 95.06 70 ILE A O 1
ATOM 531 N N . PRO A 1 71 ? 5.637 -3.879 -3.123 1.00 96.06 71 PRO A N 1
ATOM 532 C CA . PRO A 1 71 ? 6.716 -4.014 -4.100 1.00 96.06 71 PRO A CA 1
ATOM 533 C C . PRO A 1 71 ? 6.227 -3.814 -5.539 1.00 96.06 71 PRO A C 1
ATOM 535 O O . PRO A 1 71 ? 5.142 -4.272 -5.894 1.00 96.06 71 PRO A O 1
ATOM 538 N N . GLY A 1 72 ? 7.011 -3.132 -6.376 1.00 95.62 72 GLY A N 1
ATOM 539 C CA . GLY A 1 72 ? 6.597 -2.809 -7.747 1.00 95.62 72 GLY A CA 1
ATOM 540 C C . GLY A 1 72 ? 5.726 -1.554 -7.876 1.00 95.62 72 GLY A C 1
ATOM 541 O O . GLY A 1 72 ? 5.339 -1.215 -8.991 1.00 95.62 72 GLY A O 1
ATOM 542 N N . ALA A 1 73 ? 5.396 -0.870 -6.772 1.00 94.38 73 ALA A N 1
ATOM 543 C CA . ALA A 1 73 ? 4.499 0.293 -6.745 1.00 94.38 73 ALA A CA 1
ATOM 544 C C . ALA A 1 73 ? 5.131 1.655 -7.065 1.00 94.38 73 ALA A C 1
ATOM 546 O O . ALA A 1 73 ? 4.426 2.665 -7.061 1.00 94.38 73 ALA A O 1
ATOM 547 N N . GLY A 1 74 ? 6.433 1.698 -7.342 1.00 93.12 74 GLY A N 1
ATOM 548 C CA . GLY A 1 74 ? 7.177 2.949 -7.469 1.00 93.12 74 GLY A CA 1
ATOM 549 C C . GLY A 1 74 ? 8.008 3.237 -6.226 1.00 93.12 74 GLY A C 1
ATOM 550 O O . GLY A 1 74 ? 7.507 3.144 -5.104 1.00 93.12 74 GLY A O 1
ATOM 551 N N . GLN A 1 75 ? 9.278 3.579 -6.443 1.00 91.75 75 GLN A N 1
ATOM 552 C CA . GLN A 1 75 ? 10.243 3.938 -5.392 1.00 91.75 75 GLN A CA 1
ATOM 553 C C . GLN A 1 75 ? 10.071 5.385 -4.887 1.00 91.75 75 GLN A C 1
ATOM 555 O O . GLN A 1 75 ? 10.643 5.793 -3.875 1.00 91.75 75 GLN A O 1
ATOM 560 N N . GLY A 1 76 ? 9.299 6.197 -5.611 1.00 89.38 76 GLY A N 1
ATOM 561 C CA . GLY A 1 76 ? 9.055 7.598 -5.301 1.00 89.38 76 GLY A CA 1
ATOM 562 C C . GLY A 1 76 ? 10.333 8.439 -5.312 1.00 89.38 76 GLY A C 1
ATOM 563 O O . GLY A 1 76 ? 11.183 8.316 -6.192 1.00 89.38 76 GLY A O 1
ATOM 564 N N . ALA A 1 77 ? 10.458 9.323 -4.320 1.00 87.19 77 ALA A N 1
ATOM 565 C CA . ALA A 1 77 ? 11.552 10.291 -4.229 1.00 87.19 77 ALA A CA 1
ATOM 566 C C . ALA A 1 77 ? 12.929 9.671 -3.911 1.00 87.19 77 ALA A C 1
ATOM 568 O O . ALA A 1 77 ? 13.948 10.333 -4.108 1.00 87.19 77 ALA A O 1
ATOM 569 N N . PHE A 1 78 ? 12.978 8.429 -3.415 1.00 87.62 78 PHE A N 1
ATOM 570 C CA . PHE A 1 78 ? 14.204 7.773 -2.949 1.00 87.62 78 PHE A CA 1
ATOM 571 C C . PHE A 1 78 ? 14.482 6.486 -3.743 1.00 87.62 78 PHE A C 1
ATOM 573 O O . PHE A 1 78 ? 14.267 5.377 -3.268 1.00 87.62 78 PHE A O 1
ATOM 580 N N . SER A 1 79 ? 14.993 6.626 -4.967 1.00 87.69 79 SER A N 1
ATOM 581 C CA . SER A 1 79 ? 15.174 5.515 -5.921 1.00 87.69 79 SER A CA 1
ATOM 582 C C . SER A 1 79 ? 16.494 4.737 -5.805 1.00 87.69 79 SER A C 1
ATOM 584 O O . SER A 1 79 ? 16.812 3.895 -6.642 1.00 87.69 79 SER A O 1
ATOM 586 N N . ASN A 1 80 ? 17.301 5.013 -4.781 1.00 88.12 80 ASN A N 1
ATOM 587 C CA . ASN A 1 80 ? 18.595 4.358 -4.565 1.00 88.12 80 ASN A CA 1
ATOM 588 C C . ASN A 1 80 ? 18.569 3.275 -3.473 1.00 88.12 80 ASN A C 1
ATOM 590 O O . ASN A 1 80 ? 19.516 2.496 -3.377 1.00 88.12 80 ASN A O 1
ATOM 594 N N . GLY A 1 81 ? 17.516 3.208 -2.652 1.00 90.31 81 GLY A N 1
ATOM 595 C CA . GLY A 1 81 ? 17.435 2.253 -1.543 1.00 90.31 81 GLY A CA 1
ATOM 596 C C . GLY A 1 81 ? 17.391 0.801 -2.023 1.00 90.31 81 GLY A C 1
ATOM 597 O O . GLY A 1 81 ? 18.172 -0.033 -1.562 1.00 90.31 81 GLY A O 1
ATOM 598 N N . CYS A 1 82 ? 16.532 0.507 -3.003 1.00 92.69 82 CYS A N 1
ATOM 599 C CA . CYS A 1 82 ? 16.350 -0.852 -3.509 1.00 92.69 82 CYS A CA 1
ATOM 600 C C . CYS A 1 82 ? 17.619 -1.399 -4.171 1.00 92.69 82 CYS A C 1
ATOM 602 O O . CYS A 1 82 ? 18.018 -2.524 -3.891 1.00 92.69 82 CYS A O 1
ATOM 604 N N . THR A 1 83 ? 18.303 -0.602 -4.992 1.00 93.88 83 THR A N 1
ATOM 605 C CA . THR A 1 83 ? 19.545 -1.031 -5.656 1.00 93.88 83 THR A CA 1
ATOM 606 C C . THR A 1 83 ? 20.727 -1.135 -4.698 1.00 93.88 83 THR A C 1
ATOM 608 O O . THR A 1 83 ? 21.579 -2.000 -4.882 1.00 93.88 83 THR A O 1
ATOM 611 N N . ALA A 1 84 ? 20.763 -0.335 -3.627 1.00 94.75 84 ALA A N 1
ATOM 612 C CA . ALA A 1 84 ? 21.738 -0.521 -2.555 1.00 94.75 84 ALA A CA 1
ATOM 613 C C . ALA A 1 84 ? 21.531 -1.853 -1.806 1.00 94.75 84 ALA A C 1
ATOM 615 O O . ALA A 1 84 ? 22.505 -2.512 -1.443 1.00 94.75 84 ALA A O 1
ATOM 616 N N . GLN A 1 85 ? 20.277 -2.272 -1.601 1.00 94.31 85 GLN A N 1
ATOM 617 C CA . GLN A 1 85 ? 19.939 -3.558 -0.978 1.00 94.31 85 GLN A CA 1
ATOM 618 C C . GLN A 1 85 ? 20.127 -4.751 -1.933 1.00 94.31 85 GLN A C 1
ATOM 620 O O . GLN A 1 85 ? 20.491 -5.848 -1.505 1.00 94.31 85 GLN A O 1
ATOM 625 N N . PHE A 1 86 ? 19.891 -4.537 -3.228 1.00 94.81 86 PHE A N 1
ATOM 626 C CA . PHE A 1 86 ? 19.910 -5.548 -4.282 1.00 94.81 86 PHE A CA 1
ATOM 627 C C . PHE A 1 86 ? 20.883 -5.150 -5.402 1.00 94.81 86 PHE A C 1
ATOM 629 O O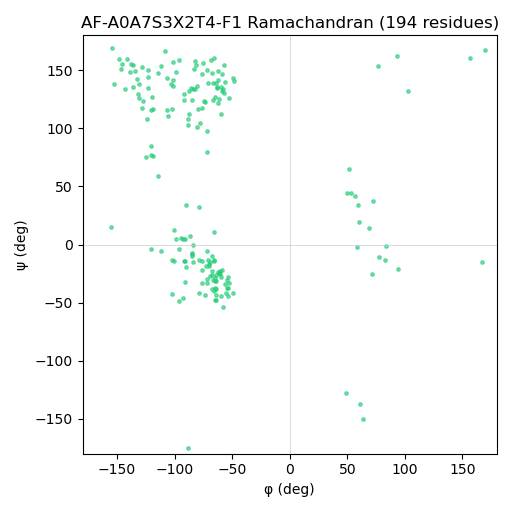 . PHE A 1 86 ? 20.448 -4.768 -6.489 1.00 94.81 86 PHE A O 1
ATOM 636 N N . PRO A 1 87 ? 22.205 -5.284 -5.187 1.00 94.38 87 PRO A N 1
ATOM 637 C CA . PRO A 1 87 ? 23.223 -4.717 -6.079 1.00 94.38 87 PRO A CA 1
ATOM 638 C C . PRO A 1 87 ? 23.259 -5.324 -7.492 1.00 94.38 87 PRO A C 1
ATOM 640 O O . PRO A 1 87 ? 23.897 -4.765 -8.378 1.00 94.38 87 PRO A O 1
ATOM 643 N N . ASN A 1 88 ? 22.582 -6.455 -7.715 1.00 96.00 88 ASN A N 1
ATOM 644 C CA . ASN A 1 88 ? 22.494 -7.121 -9.020 1.00 96.00 88 ASN A CA 1
ATOM 645 C C . ASN A 1 88 ? 21.259 -6.707 -9.845 1.00 96.00 88 ASN A C 1
ATOM 647 O O . ASN A 1 88 ? 21.023 -7.295 -10.896 1.00 96.00 88 ASN A O 1
ATOM 651 N N . TYR A 1 89 ? 20.463 -5.751 -9.364 1.00 96.06 89 TYR A N 1
ATOM 652 C CA . TYR A 1 89 ? 19.244 -5.273 -10.021 1.00 96.06 89 TYR A CA 1
ATOM 653 C C . TYR A 1 89 ? 19.414 -3.817 -10.455 1.00 96.06 89 TYR A C 1
ATOM 655 O O . TYR A 1 89 ? 20.103 -3.035 -9.794 1.00 96.06 89 TYR A O 1
ATOM 663 N N . ALA A 1 90 ? 18.775 -3.437 -11.559 1.00 96.12 90 ALA A N 1
ATOM 664 C CA . ALA A 1 90 ? 18.726 -2.052 -12.003 1.00 96.12 90 ALA A CA 1
ATOM 665 C C . ALA A 1 90 ? 17.623 -1.280 -11.262 1.00 96.12 90 ALA A C 1
ATOM 667 O O . ALA A 1 90 ? 16.649 -1.861 -10.790 1.00 96.12 90 ALA A O 1
ATOM 668 N N . VAL A 1 91 ? 17.739 0.054 -11.201 1.00 93.06 91 VAL A N 1
ATOM 669 C CA . VAL A 1 91 ? 16.733 0.921 -10.548 1.00 93.06 91 VAL A CA 1
ATOM 670 C C . VAL A 1 91 ? 15.331 0.662 -11.107 1.00 93.06 91 VAL A C 1
ATOM 672 O O . VAL A 1 91 ? 14.393 0.511 -10.332 1.00 93.06 91 VAL A O 1
ATOM 675 N N . GLY A 1 92 ? 15.203 0.541 -12.431 1.00 94.81 92 GLY A N 1
ATOM 676 C CA . GLY A 1 92 ? 13.922 0.309 -13.099 1.00 94.81 92 GLY A CA 1
ATOM 677 C C . GLY A 1 92 ? 13.308 -1.072 -12.870 1.00 94.81 92 GLY A C 1
ATOM 678 O O . GLY A 1 92 ? 12.121 -1.256 -13.133 1.00 94.81 92 GLY A O 1
ATOM 679 N N . ASP A 1 93 ? 14.065 -2.053 -12.365 1.00 96.50 93 ASP A N 1
ATOM 680 C CA . ASP A 1 93 ? 13.514 -3.383 -12.071 1.00 96.50 93 ASP A CA 1
ATOM 681 C C . ASP A 1 93 ? 12.517 -3.354 -10.913 1.00 96.50 93 ASP A C 1
ATOM 683 O O . ASP A 1 93 ? 11.639 -4.211 -10.837 1.00 96.50 93 ASP A O 1
ATOM 687 N N . PHE A 1 94 ? 12.608 -2.338 -10.051 1.00 96.12 94 PHE A N 1
ATOM 688 C CA . PHE A 1 94 ? 11.762 -2.197 -8.870 1.00 96.12 94 PHE A CA 1
ATOM 689 C C . PHE A 1 94 ? 10.407 -1.540 -9.132 1.00 96.12 94 PHE A C 1
ATOM 691 O O . PHE A 1 94 ? 9.527 -1.611 -8.274 1.00 96.12 94 PHE A O 1
ATOM 698 N N . ASP A 1 95 ? 10.229 -0.898 -10.285 1.00 95.50 95 ASP A N 1
ATOM 699 C CA . ASP A 1 95 ? 9.047 -0.085 -10.576 1.00 95.50 95 ASP A CA 1
ATOM 700 C C . ASP A 1 95 ? 8.725 0.081 -12.070 1.00 95.50 95 ASP A C 1
ATOM 702 O O . ASP A 1 95 ? 7.912 0.925 -12.439 1.00 95.50 95 ASP A O 1
ATOM 706 N N . CYS A 1 96 ? 9.319 -0.733 -12.942 1.00 96.38 96 CYS A N 1
ATOM 707 C CA . CYS A 1 96 ? 9.126 -0.652 -14.387 1.00 96.38 96 CYS A CA 1
ATOM 708 C C . CYS A 1 96 ? 9.461 0.732 -14.965 1.00 96.38 96 CYS A C 1
ATOM 710 O O . CYS A 1 96 ? 8.723 1.257 -15.802 1.00 96.38 96 CYS A O 1
ATOM 712 N N . ASP A 1 97 ? 10.554 1.327 -14.477 1.00 95.19 97 ASP A N 1
ATOM 713 C CA . ASP A 1 97 ? 11.040 2.654 -14.875 1.00 95.19 97 ASP A CA 1
ATOM 714 C C . ASP A 1 97 ? 10.020 3.779 -14.591 1.00 95.19 97 ASP A C 1
ATOM 716 O O . ASP A 1 97 ? 10.094 4.877 -15.146 1.00 95.19 97 ASP A O 1
ATOM 720 N N . THR A 1 98 ? 9.058 3.507 -13.703 1.00 94.38 98 THR A N 1
ATOM 721 C CA . THR A 1 98 ? 7.943 4.389 -13.356 1.00 94.38 98 THR A CA 1
ATOM 722 C C . THR A 1 98 ? 7.998 4.704 -11.863 1.00 94.38 98 THR A C 1
ATOM 724 O O . THR A 1 98 ? 7.333 4.078 -11.040 1.00 94.38 98 THR A O 1
ATOM 727 N N . LEU A 1 99 ? 8.792 5.717 -11.504 1.00 90.25 99 LEU A N 1
ATOM 728 C CA . LEU A 1 99 ? 9.091 6.069 -10.106 1.00 90.25 99 LEU A CA 1
ATOM 729 C C . LEU A 1 99 ? 7.850 6.270 -9.222 1.00 90.25 99 LEU A C 1
ATOM 731 O O . LEU A 1 99 ? 7.886 5.948 -8.038 1.00 90.25 99 LEU A O 1
ATOM 735 N N . TYR A 1 100 ? 6.752 6.783 -9.779 1.00 89.50 100 TYR A N 1
ATOM 736 C CA . TYR A 1 100 ? 5.495 7.012 -9.064 1.00 89.50 100 TYR A CA 1
ATOM 737 C C . TYR A 1 100 ? 4.378 6.188 -9.703 1.00 89.50 100 TYR A C 1
ATOM 739 O O . TYR A 1 100 ? 4.028 6.416 -10.858 1.00 89.50 100 TYR A O 1
ATOM 747 N N . GLY A 1 101 ? 3.816 5.238 -8.954 1.00 88.31 101 GLY A N 1
ATOM 748 C CA . GLY A 1 101 ? 2.780 4.318 -9.436 1.00 88.31 101 GLY A CA 1
ATOM 749 C C . GLY A 1 101 ? 3.329 2.985 -9.954 1.00 88.31 101 GLY A C 1
ATOM 750 O O . GLY A 1 101 ? 2.608 1.985 -9.917 1.00 88.31 101 GLY A O 1
ATOM 751 N N . GLY A 1 102 ? 4.605 2.923 -10.334 1.00 94.56 102 GLY A N 1
ATOM 752 C CA . GLY A 1 102 ? 5.306 1.679 -10.625 1.00 94.56 102 GLY A CA 1
ATOM 753 C C . GLY A 1 102 ? 4.765 0.896 -11.815 1.00 94.56 102 GLY A C 1
ATOM 754 O O . GLY A 1 102 ? 4.214 1.448 -12.765 1.00 94.56 102 GLY A O 1
ATOM 755 N N . CYS A 1 103 ? 4.915 -0.423 -11.748 1.00 95.19 103 CYS A N 1
ATOM 756 C CA . CYS A 1 103 ? 4.471 -1.329 -12.795 1.00 95.19 103 CYS A CA 1
ATOM 757 C C . CYS A 1 103 ? 2.941 -1.290 -12.964 1.00 95.19 103 CYS A C 1
ATOM 759 O O . CYS A 1 103 ? 2.185 -1.280 -11.989 1.00 95.19 103 CYS A O 1
ATOM 761 N N . ASN A 1 104 ? 2.488 -1.310 -14.220 1.00 95.12 104 ASN A N 1
ATOM 762 C CA . ASN A 1 104 ? 1.064 -1.343 -14.567 1.00 95.12 104 ASN A CA 1
ATOM 763 C C . ASN A 1 104 ? 0.508 -2.764 -14.729 1.00 95.12 104 ASN A C 1
ATOM 765 O O . ASN A 1 104 ? -0.707 -2.931 -14.756 1.00 95.12 104 ASN A O 1
ATOM 769 N N . ASP A 1 105 ? 1.373 -3.775 -14.834 1.00 95.44 105 ASP A N 1
ATOM 770 C CA . ASP A 1 105 ? 0.983 -5.163 -15.083 1.00 95.44 105 ASP A CA 1
ATOM 771 C C . ASP A 1 105 ? 1.714 -6.139 -14.154 1.00 95.44 105 ASP A C 1
ATOM 773 O O . ASP A 1 105 ? 2.862 -5.909 -13.754 1.00 95.44 105 ASP A O 1
ATOM 777 N N . ILE A 1 106 ? 1.040 -7.249 -13.837 1.00 97.62 106 ILE A N 1
ATOM 778 C CA . ILE A 1 106 ? 1.543 -8.307 -12.961 1.00 97.62 106 ILE A CA 1
ATOM 779 C C . ILE A 1 106 ? 2.840 -8.940 -13.480 1.00 97.62 106 ILE A C 1
ATOM 781 O O . ILE A 1 106 ? 3.664 -9.360 -12.669 1.00 97.62 106 ILE A O 1
ATOM 785 N N . SER A 1 107 ? 3.081 -8.952 -14.796 1.00 97.81 107 SER A N 1
ATOM 786 C CA . SER A 1 107 ? 4.336 -9.439 -15.378 1.00 97.81 107 SER A CA 1
ATOM 787 C C . SER A 1 107 ? 5.545 -8.615 -14.927 1.00 97.81 107 SER A C 1
ATOM 789 O O . SER A 1 107 ? 6.669 -9.110 -14.923 1.00 97.81 107 SER A O 1
ATOM 791 N N . GLY A 1 108 ? 5.336 -7.360 -14.510 1.00 97.19 108 GLY A N 1
ATOM 792 C CA . GLY A 1 108 ? 6.381 -6.529 -13.915 1.00 97.19 108 GLY A CA 1
ATOM 793 C C . GLY A 1 108 ? 6.954 -7.128 -12.629 1.00 97.19 108 GLY A C 1
ATOM 794 O O . GLY A 1 108 ? 8.119 -6.894 -12.316 1.00 97.19 108 GLY A O 1
ATOM 795 N N . CYS A 1 109 ? 6.186 -7.962 -11.919 1.00 98.12 109 CYS A N 1
ATOM 796 C CA . CYS A 1 109 ? 6.652 -8.621 -10.704 1.00 98.12 109 CYS A CA 1
ATOM 797 C C . CYS A 1 109 ? 7.810 -9.592 -10.957 1.00 98.12 109 CYS A C 1
ATOM 799 O O . CYS A 1 109 ? 8.624 -9.786 -10.060 1.00 98.12 109 CYS A O 1
ATOM 801 N N . ASP A 1 110 ? 7.935 -10.157 -12.160 1.00 98.19 110 ASP A N 1
ATOM 802 C CA . ASP A 1 110 ? 9.011 -11.102 -12.484 1.00 98.19 110 ASP A CA 1
ATOM 803 C C . ASP A 1 110 ? 10.389 -10.419 -12.585 1.00 98.19 110 ASP A C 1
ATOM 805 O O . ASP A 1 110 ? 11.417 -11.095 -12.545 1.00 98.19 110 ASP A O 1
ATOM 809 N N . ARG A 1 111 ? 10.425 -9.078 -12.657 1.00 97.06 111 ARG A N 1
ATOM 810 C CA . ARG A 1 111 ? 11.658 -8.270 -12.605 1.00 97.06 111 ARG A CA 1
ATOM 811 C C . ARG A 1 111 ? 12.222 -8.143 -11.189 1.00 97.06 111 ARG A C 1
ATOM 813 O O . ARG A 1 111 ? 13.402 -7.851 -11.024 1.00 97.06 111 ARG A O 1
ATOM 820 N N . LEU A 1 112 ? 11.388 -8.341 -10.167 1.00 97.38 112 LEU A N 1
ATOM 821 C CA . LEU A 1 112 ? 11.763 -8.141 -8.771 1.00 97.38 112 LEU A CA 1
ATOM 822 C C . LEU A 1 112 ? 12.528 -9.347 -8.202 1.00 97.38 112 LEU A C 1
ATOM 824 O O . LEU A 1 112 ? 12.275 -10.488 -8.609 1.00 97.38 112 LEU A O 1
ATOM 828 N N . PRO A 1 113 ? 13.372 -9.136 -7.170 1.00 97.00 113 PRO A N 1
ATOM 829 C CA . PRO A 1 113 ? 13.888 -10.218 -6.339 1.00 97.00 113 PRO A CA 1
ATOM 830 C C . PRO A 1 113 ? 12.779 -11.161 -5.872 1.00 97.00 113 PRO A C 1
ATOM 832 O O . PRO A 1 113 ? 11.709 -10.703 -5.473 1.00 97.00 113 PRO A O 1
ATOM 835 N N . LEU A 1 114 ? 13.055 -12.470 -5.855 1.00 97.12 114 LEU A N 1
ATOM 836 C CA . LEU A 1 114 ? 12.056 -13.514 -5.581 1.00 97.12 114 LEU A CA 1
ATOM 837 C C . LEU A 1 114 ? 11.220 -13.238 -4.317 1.00 97.12 114 LEU A C 1
ATOM 839 O O . LEU A 1 114 ? 10.001 -13.375 -4.328 1.00 97.12 114 LEU A O 1
ATOM 843 N N . GLN A 1 115 ? 11.866 -12.775 -3.248 1.00 95.25 115 GLN A N 1
ATOM 844 C CA . GLN A 1 115 ? 11.216 -12.448 -1.972 1.00 95.25 115 GLN A CA 1
ATOM 845 C C . GLN A 1 115 ? 10.234 -11.264 -2.014 1.00 95.25 115 GLN A C 1
ATOM 847 O O . GLN A 1 115 ? 9.463 -11.087 -1.077 1.00 95.25 115 GLN A O 1
ATOM 852 N N . LEU A 1 116 ? 10.250 -10.450 -3.072 1.00 96.56 116 LEU A N 1
ATOM 853 C CA . LEU A 1 116 ? 9.348 -9.310 -3.257 1.00 96.56 116 LEU A CA 1
ATOM 854 C C . LEU A 1 116 ? 8.184 -9.626 -4.208 1.00 96.56 116 LEU A C 1
ATOM 856 O O . LEU A 1 116 ? 7.201 -8.883 -4.248 1.00 96.56 116 LEU A O 1
ATOM 860 N N . GLN A 1 117 ? 8.267 -10.725 -4.962 1.00 98.00 117 GLN A N 1
ATOM 861 C CA . GLN A 1 117 ? 7.319 -11.012 -6.039 1.00 98.00 117 GLN A CA 1
ATOM 862 C C . GLN A 1 117 ? 5.902 -11.272 -5.531 1.00 98.00 117 GLN A C 1
ATOM 864 O O . GLN A 1 117 ? 4.951 -10.781 -6.129 1.00 98.00 117 GLN A O 1
ATOM 869 N N . GLU A 1 118 ? 5.732 -11.993 -4.422 1.00 98.06 118 GLU A N 1
ATOM 870 C CA . GLU A 1 118 ? 4.392 -12.299 -3.900 1.00 98.06 118 GLU A CA 1
ATOM 871 C C . GLU A 1 118 ? 3.675 -11.042 -3.384 1.00 98.06 118 GLU A C 1
ATOM 873 O O . GLU A 1 118 ? 2.486 -10.852 -3.646 1.00 98.06 118 GLU A O 1
ATOM 878 N N . GLY A 1 119 ? 4.411 -10.127 -2.742 1.00 96.38 119 GLY A N 1
ATOM 879 C CA . GLY A 1 119 ? 3.889 -8.812 -2.361 1.00 96.38 119 GLY A CA 1
ATOM 880 C C . GLY A 1 119 ? 3.513 -7.957 -3.575 1.00 96.38 119 GLY A C 1
ATOM 881 O O . GLY A 1 119 ? 2.477 -7.297 -3.566 1.00 96.38 119 GLY A O 1
ATOM 882 N N . CYS A 1 120 ? 4.302 -8.022 -4.651 1.00 97.94 120 CYS A N 1
ATOM 883 C CA . CYS A 1 120 ? 3.960 -7.373 -5.915 1.00 97.94 120 CYS A CA 1
ATOM 884 C C . CYS A 1 120 ? 2.696 -7.973 -6.544 1.00 97.94 120 CYS A C 1
ATOM 886 O O . CYS A 1 120 ? 1.768 -7.246 -6.890 1.00 97.94 120 CYS A O 1
ATOM 888 N N . LYS A 1 121 ? 2.597 -9.304 -6.635 1.00 98.31 121 LYS A N 1
ATOM 889 C CA . LYS A 1 121 ? 1.443 -9.999 -7.231 1.00 98.31 121 LYS A CA 1
ATOM 890 C C . LYS A 1 121 ? 0.155 -9.762 -6.444 1.00 98.31 121 LYS A C 1
ATOM 892 O O . LYS A 1 121 ? -0.917 -9.685 -7.045 1.00 98.31 121 LYS A O 1
ATOM 897 N N . TRP A 1 122 ? 0.238 -9.587 -5.122 1.00 97.94 122 TRP A N 1
ATOM 898 C CA . TRP A 1 122 ? -0.907 -9.207 -4.285 1.00 97.94 122 TRP A CA 1
ATOM 899 C C . TRP A 1 122 ? -1.608 -7.932 -4.786 1.00 97.94 122 TRP A C 1
ATOM 901 O O . TRP A 1 122 ? -2.843 -7.879 -4.789 1.00 97.94 122 TRP A O 1
ATOM 911 N N . ARG A 1 123 ? -0.837 -6.953 -5.289 1.00 96.50 123 ARG A N 1
ATOM 912 C CA . ARG A 1 123 ? -1.334 -5.685 -5.853 1.00 96.50 123 ARG A CA 1
ATOM 913 C C . ARG A 1 123 ? -2.367 -5.900 -6.962 1.00 96.50 123 ARG A C 1
ATOM 915 O O . ARG A 1 123 ? -3.338 -5.157 -7.079 1.00 96.50 123 ARG A O 1
ATOM 922 N N . TYR A 1 124 ? -2.161 -6.929 -7.770 1.00 96.75 124 TYR A N 1
ATOM 923 C CA . TYR A 1 124 ? -3.015 -7.241 -8.910 1.00 96.75 124 TYR A CA 1
ATOM 924 C C . TYR A 1 124 ? -4.106 -8.236 -8.508 1.00 96.75 124 TYR A C 1
ATOM 926 O O . TYR A 1 124 ? -5.280 -8.001 -8.760 1.00 96.75 124 TYR A O 1
ATOM 934 N N . ASN A 1 125 ? -3.743 -9.303 -7.792 1.00 96.75 125 ASN A N 1
ATOM 935 C CA . ASN A 1 125 ? -4.659 -10.410 -7.503 1.00 96.75 125 ASN A CA 1
ATOM 936 C C . ASN A 1 125 ? -5.729 -10.084 -6.456 1.00 96.75 125 ASN A C 1
ATOM 938 O O . ASN A 1 125 ? -6.880 -10.493 -6.600 1.00 96.75 125 ASN A O 1
ATOM 942 N N . TRP A 1 126 ? -5.344 -9.414 -5.367 1.00 96.31 126 TRP A N 1
ATOM 943 C CA . TRP A 1 126 ? -6.264 -9.103 -4.270 1.00 96.31 126 TRP A CA 1
ATOM 944 C C . TRP A 1 126 ? -6.719 -7.651 -4.327 1.00 96.31 126 TRP A C 1
ATOM 946 O O . TRP A 1 126 ? -7.898 -7.367 -4.138 1.00 96.31 126 TRP A O 1
ATOM 956 N N . TYR A 1 127 ? -5.783 -6.740 -4.602 1.00 95.75 127 TYR A N 1
ATOM 957 C CA . TYR A 1 127 ? -6.038 -5.302 -4.599 1.00 95.75 127 TYR A CA 1
ATOM 958 C C . TYR A 1 127 ? -6.619 -4.776 -5.930 1.00 95.75 127 TYR A C 1
ATOM 960 O O . TYR A 1 127 ? -7.093 -3.641 -5.995 1.00 95.75 127 TYR A O 1
ATOM 968 N N . HIS A 1 128 ? -6.674 -5.606 -6.980 1.00 95.44 128 HIS A N 1
ATOM 969 C CA . HIS A 1 128 ?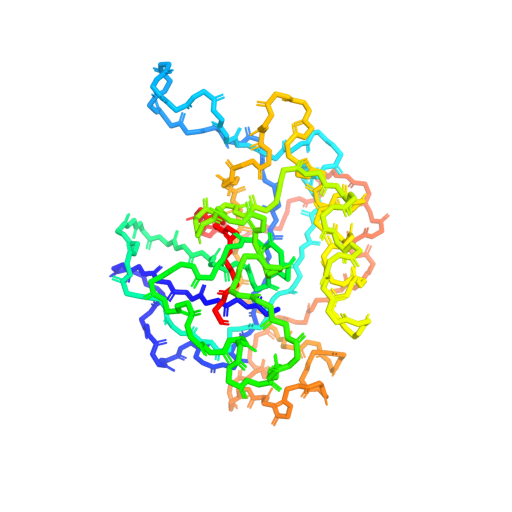 -7.299 -5.255 -8.262 1.00 95.44 128 HIS A CA 1
ATOM 970 C C . HIS A 1 128 ? -6.761 -3.934 -8.844 1.00 95.44 128 HIS A C 1
ATOM 972 O O . HIS A 1 128 ? -7.519 -3.058 -9.267 1.00 95.44 128 HIS A O 1
ATOM 978 N N . TRP A 1 129 ? -5.439 -3.754 -8.800 1.00 92.62 129 TRP A N 1
ATOM 979 C CA . TRP A 1 129 ? -4.767 -2.576 -9.345 1.00 92.62 129 TRP A CA 1
ATOM 980 C C . TRP A 1 129 ? -5.036 -2.410 -10.846 1.00 92.62 129 TRP A C 1
ATOM 982 O O . TRP A 1 129 ? -4.926 -3.361 -11.612 1.00 92.62 129 TRP A O 1
ATOM 992 N N . LEU A 1 130 ? -5.403 -1.189 -11.246 1.00 91.50 130 LEU A N 1
ATOM 993 C CA . LEU A 1 130 ? -5.790 -0.771 -12.606 1.00 91.50 130 LEU A CA 1
ATOM 994 C C . LEU A 1 130 ? -6.989 -1.487 -13.257 1.00 91.50 130 LEU A C 1
ATOM 996 O O . LEU A 1 130 ? -7.423 -1.070 -14.333 1.00 91.50 130 LEU A O 1
ATOM 1000 N N . GLU A 1 131 ? -7.603 -2.472 -12.599 1.00 92.38 131 GLU A N 1
ATOM 1001 C CA . GLU A 1 131 ? -8.874 -3.051 -13.045 1.00 92.38 131 GLU A CA 1
ATOM 1002 C C . GLU A 1 131 ? -10.031 -2.026 -12.975 1.00 92.38 131 GLU A C 1
ATOM 1004 O O . GLU A 1 131 ? -9.961 -1.012 -12.274 1.00 92.38 131 GLU A O 1
ATOM 1009 N N . ASP A 1 132 ? -11.117 -2.301 -13.711 1.00 90.25 132 ASP A N 1
ATOM 1010 C CA . ASP A 1 132 ? -12.350 -1.487 -13.763 1.00 90.25 132 ASP A CA 1
ATOM 1011 C C . ASP A 1 132 ? -12.096 0.012 -14.016 1.00 90.25 132 ASP A C 1
ATOM 1013 O O . ASP A 1 132 ? -12.653 0.877 -13.344 1.00 90.25 132 ASP A O 1
ATOM 1017 N N . GLY A 1 133 ? -11.211 0.336 -14.966 1.00 86.19 133 GLY A N 1
ATOM 1018 C CA . GLY A 1 133 ? -10.893 1.726 -15.308 1.00 86.19 133 GLY A CA 1
ATOM 1019 C C . GLY A 1 133 ? -10.058 2.437 -14.243 1.00 86.19 133 GLY A C 1
ATOM 1020 O O . GLY A 1 133 ? -10.283 3.615 -13.974 1.00 86.19 133 GLY A O 1
ATOM 1021 N N . ALA A 1 134 ? -9.112 1.722 -13.626 1.00 86.88 134 ALA A N 1
ATOM 1022 C CA . ALA A 1 134 ? -8.207 2.253 -12.611 1.00 86.88 134 ALA A CA 1
ATOM 1023 C C . ALA A 1 134 ? -8.897 2.820 -11.365 1.00 86.88 134 ALA A C 1
ATOM 1025 O O . ALA A 1 134 ? -8.393 3.753 -10.746 1.00 86.88 134 ALA A O 1
ATOM 1026 N N . ARG A 1 135 ? -10.024 2.231 -10.948 1.00 86.25 135 ARG A N 1
ATOM 1027 C CA . ARG A 1 135 ? -10.726 2.665 -9.728 1.00 86.25 135 ARG A CA 1
ATOM 1028 C C . ARG A 1 135 ? -9.830 2.580 -8.506 1.00 86.25 135 ARG A C 1
ATOM 1030 O O . ARG A 1 135 ? -9.571 3.605 -7.887 1.00 86.25 135 ARG A O 1
ATOM 1037 N N . SER A 1 136 ? -9.236 1.409 -8.263 1.00 90.69 136 SER A N 1
ATOM 1038 C CA . SER A 1 136 ? -8.275 1.197 -7.171 1.00 90.69 136 SER A CA 1
ATOM 1039 C C . SER A 1 136 ? -6.964 1.990 -7.324 1.00 90.69 136 SER A C 1
ATOM 1041 O O . SER A 1 136 ? -6.011 1.722 -6.597 1.00 90.69 136 SER A O 1
ATOM 1043 N N . ASN A 1 137 ? -6.867 2.943 -8.260 1.00 89.19 137 ASN A N 1
ATOM 1044 C CA . ASN A 1 137 ? -5.797 3.925 -8.257 1.00 89.19 137 ASN A CA 1
ATOM 1045 C C . ASN A 1 137 ? -6.077 5.014 -7.223 1.00 89.19 137 ASN A C 1
ATOM 1047 O O . ASN A 1 137 ? -6.914 5.892 -7.428 1.00 89.19 137 ASN A O 1
ATOM 1051 N N . ASN A 1 138 ? -5.351 4.924 -6.112 1.00 88.06 138 ASN A N 1
ATOM 1052 C CA . ASN A 1 138 ? -5.484 5.765 -4.932 1.00 88.06 138 ASN A CA 1
ATOM 1053 C C . ASN A 1 138 ? -6.932 5.851 -4.394 1.00 88.06 138 ASN A C 1
ATOM 1055 O O . ASN A 1 138 ? -7.555 6.914 -4.474 1.00 88.06 138 ASN A O 1
ATOM 1059 N N . PRO A 1 139 ? -7.515 4.736 -3.910 1.00 89.31 139 PRO A N 1
ATOM 1060 C CA . PRO A 1 139 ? -8.897 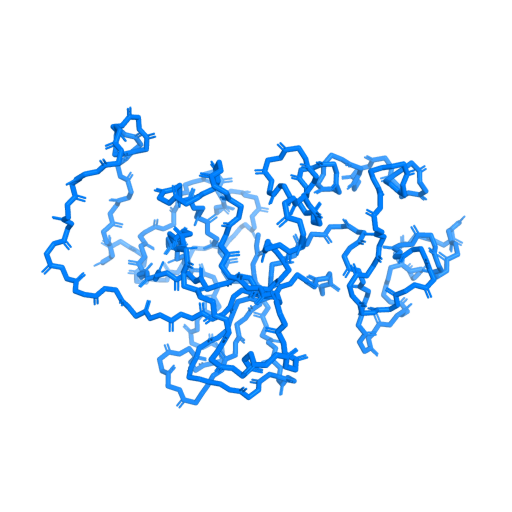4.701 -3.450 1.00 89.31 139 PRO A CA 1
ATOM 1061 C C . PRO A 1 139 ? -9.057 5.370 -2.079 1.00 89.31 139 PRO A C 1
ATOM 1063 O O . PRO A 1 139 ? -8.130 5.392 -1.267 1.00 89.31 139 PRO A O 1
ATOM 1066 N N . TYR A 1 140 ? -10.267 5.842 -1.783 1.00 86.94 140 TYR A N 1
ATOM 1067 C CA . TYR A 1 140 ? -10.641 6.228 -0.425 1.00 86.94 140 TYR A CA 1
ATOM 1068 C C . TYR A 1 140 ? -10.912 5.001 0.447 1.00 86.94 140 TYR A C 1
ATOM 1070 O O . TYR A 1 140 ? -11.410 3.962 -0.007 1.00 86.94 140 TYR A O 1
ATOM 1078 N N . VAL A 1 141 ? -10.585 5.140 1.728 1.00 87.75 141 VAL A N 1
ATOM 1079 C CA . VAL A 1 141 ? -10.886 4.170 2.773 1.00 87.75 141 VAL A CA 1
ATOM 1080 C C . VAL A 1 141 ? -11.475 4.874 3.984 1.00 87.75 141 VAL A C 1
ATOM 1082 O O . VAL A 1 141 ? -11.035 5.946 4.388 1.00 87.75 141 VAL A O 1
ATOM 1085 N N . ALA A 1 142 ? -12.435 4.213 4.611 1.00 88.75 142 ALA A N 1
ATOM 1086 C CA . ALA A 1 142 ? -12.801 4.483 5.988 1.00 88.75 142 ALA A CA 1
ATOM 1087 C C . ALA A 1 142 ? -11.794 3.781 6.904 1.00 88.75 142 ALA A C 1
ATOM 1089 O O . ALA A 1 142 ? -11.474 2.619 6.662 1.00 88.75 142 ALA A O 1
ATOM 1090 N N . PHE A 1 143 ? -11.317 4.427 7.963 1.00 88.88 143 PHE A N 1
ATOM 1091 C CA . PHE A 1 143 ? -10.339 3.824 8.859 1.00 88.88 143 PHE A CA 1
ATOM 1092 C C . PHE A 1 143 ? -10.618 4.046 10.343 1.00 88.88 143 PHE A C 1
ATOM 1094 O O . PHE A 1 143 ? -11.263 5.010 10.762 1.00 88.88 143 PHE A O 1
ATOM 1101 N N . ARG A 1 144 ? -10.101 3.123 11.156 1.00 88.56 144 ARG A N 1
ATOM 1102 C CA . ARG A 1 144 ? -10.071 3.234 12.618 1.00 88.56 144 ARG A CA 1
ATOM 1103 C C . ARG A 1 144 ? -8.826 2.571 13.188 1.00 88.56 144 ARG A C 1
ATOM 1105 O O . ARG A 1 144 ? -8.320 1.604 12.618 1.00 88.56 144 ARG A O 1
ATOM 1112 N N . ARG A 1 145 ? -8.364 3.078 14.330 1.00 90.88 145 ARG A N 1
ATOM 1113 C CA . ARG A 1 145 ? -7.290 2.457 15.107 1.00 90.88 145 ARG A CA 1
ATOM 1114 C C . ARG A 1 145 ? -7.787 1.173 15.767 1.00 90.88 145 ARG A C 1
ATOM 1116 O O . ARG A 1 145 ? -8.919 1.126 16.252 1.00 90.88 145 ARG A O 1
ATOM 1123 N N . VAL A 1 146 ? -6.951 0.143 15.755 1.00 93.69 146 VAL A N 1
ATOM 1124 C CA . VAL A 1 146 ? -7.266 -1.191 16.280 1.00 93.69 146 VAL A CA 1
ATOM 1125 C C . VAL A 1 146 ? -6.049 -1.779 16.974 1.00 93.69 146 VAL A C 1
ATOM 1127 O O . VAL A 1 146 ? -4.923 -1.355 16.713 1.00 93.69 146 VAL A O 1
ATOM 1130 N N . GLN A 1 147 ? -6.276 -2.765 17.838 1.00 95.50 147 GLN A N 1
ATOM 1131 C CA . GLN A 1 147 ? -5.186 -3.541 18.409 1.00 95.50 147 GLN A CA 1
ATOM 1132 C C . GLN A 1 147 ? -4.459 -4.303 17.294 1.00 95.50 147 GLN A C 1
ATOM 1134 O O . GLN A 1 147 ? -5.099 -4.915 16.430 1.00 95.50 147 GLN A O 1
ATOM 1139 N N . CYS A 1 148 ? -3.131 -4.274 17.307 1.00 95.06 148 CYS A N 1
ATOM 1140 C CA . CYS A 1 148 ? -2.318 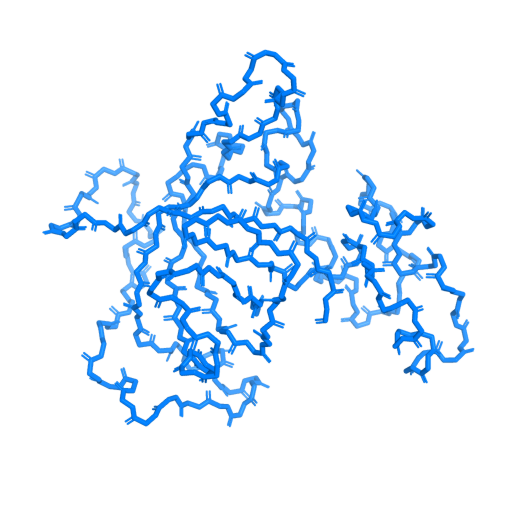-4.929 16.301 1.00 95.06 148 CYS A CA 1
ATOM 1141 C C . CYS A 1 148 ? -2.435 -6.465 16.368 1.00 95.06 148 CYS A C 1
ATOM 1143 O O . CYS A 1 148 ? -2.130 -7.070 17.397 1.00 95.06 148 CYS A O 1
ATOM 1145 N N . PRO A 1 149 ? -2.815 -7.138 15.263 1.00 94.69 149 PRO A N 1
ATOM 1146 C CA . PRO A 1 149 ? -2.766 -8.594 15.191 1.00 94.69 149 PRO A CA 1
ATOM 1147 C C . PRO A 1 149 ? -1.333 -9.119 15.338 1.00 94.69 149 PRO A C 1
ATOM 1149 O O . PRO A 1 149 ? -0.401 -8.573 14.741 1.00 94.69 149 PRO A O 1
ATOM 1152 N N . GLU A 1 150 ? -1.168 -10.236 16.051 1.00 94.12 150 GLU A N 1
ATOM 1153 C CA . GLU A 1 150 ? 0.134 -10.892 16.256 1.00 94.12 150 GLU A CA 1
ATOM 1154 C C . GLU A 1 150 ? 0.827 -11.235 14.930 1.00 94.12 150 GLU A C 1
ATOM 1156 O O . GLU A 1 150 ? 2.040 -11.113 14.804 1.00 94.12 150 GLU A O 1
ATOM 1161 N N . GLN A 1 151 ? 0.056 -11.584 13.895 1.00 93.88 151 GLN A N 1
ATOM 1162 C CA . GLN A 1 151 ? 0.577 -11.884 12.559 1.00 93.88 151 GLN A CA 1
ATOM 1163 C C . GLN A 1 151 ? 1.325 -10.701 11.929 1.00 93.88 151 GLN A C 1
ATOM 1165 O O . GLN A 1 151 ? 2.125 -10.909 11.022 1.00 93.88 151 GLN A O 1
ATOM 1170 N N . ILE A 1 152 ? 1.053 -9.473 12.378 1.00 94.69 152 ILE A N 1
ATOM 1171 C CA . ILE A 1 152 ? 1.739 -8.267 11.916 1.00 94.69 152 ILE A CA 1
ATOM 1172 C C . ILE A 1 152 ? 2.881 -7.904 12.872 1.00 94.69 152 ILE A C 1
ATOM 1174 O O . ILE A 1 152 ? 4.009 -7.716 12.416 1.00 94.69 152 ILE A O 1
ATOM 1178 N N . THR A 1 153 ? 2.636 -7.866 14.185 1.00 94.94 153 THR A N 1
ATOM 1179 C CA . THR A 1 153 ? 3.670 -7.474 15.163 1.00 94.94 153 THR A CA 1
ATOM 1180 C C . THR A 1 153 ? 4.816 -8.477 15.252 1.00 94.94 153 THR A C 1
ATOM 1182 O O . THR A 1 153 ? 5.955 -8.074 15.460 1.00 94.94 153 THR A O 1
ATOM 1185 N N . ALA A 1 154 ? 4.568 -9.769 15.016 1.00 96.31 154 ALA A N 1
ATOM 1186 C CA . ALA A 1 154 ? 5.622 -10.781 14.950 1.00 96.31 154 ALA A CA 1
ATOM 1187 C C . ALA A 1 154 ? 6.549 -10.595 13.736 1.00 96.31 154 ALA A C 1
ATOM 1189 O O . ALA A 1 154 ? 7.710 -10.992 13.787 1.00 96.31 154 ALA A O 1
ATOM 1190 N N . VAL A 1 155 ? 6.055 -9.984 12.651 1.00 94.38 155 VAL A N 1
ATOM 1191 C CA . VAL A 1 155 ? 6.860 -9.689 11.455 1.00 94.38 155 VAL A CA 1
ATOM 1192 C C . VAL A 1 155 ? 7.726 -8.453 11.677 1.00 94.38 155 VAL A C 1
ATOM 1194 O O . VAL A 1 155 ? 8.888 -8.441 11.282 1.00 94.38 155 VAL A O 1
ATOM 1197 N N . THR A 1 156 ? 7.176 -7.410 12.299 1.00 93.69 156 THR A N 1
ATOM 1198 C CA . THR A 1 156 ? 7.880 -6.129 12.485 1.00 93.69 156 THR A CA 1
ATOM 1199 C C . THR A 1 156 ? 8.676 -6.046 13.782 1.00 93.69 156 THR A C 1
ATOM 1201 O O . THR A 1 156 ? 9.557 -5.198 13.903 1.00 93.69 156 THR A O 1
ATOM 1204 N N . GLY A 1 157 ? 8.363 -6.893 14.763 1.00 95.06 157 GLY A N 1
ATOM 1205 C CA . GLY A 1 157 ? 8.905 -6.818 16.118 1.00 95.06 157 GLY A CA 1
ATOM 1206 C C . GLY A 1 157 ? 8.414 -5.604 16.914 1.00 95.06 157 GLY A C 1
ATOM 1207 O O . GLY A 1 157 ? 9.010 -5.277 17.938 1.00 95.06 157 GLY A O 1
ATOM 1208 N N . SER A 1 158 ? 7.367 -4.913 16.450 1.00 92.75 158 SER A N 1
ATOM 1209 C CA . SER A 1 158 ? 6.868 -3.677 17.056 1.00 92.75 158 SER A CA 1
ATOM 1210 C C . SER A 1 158 ? 5.424 -3.833 17.522 1.00 92.75 158 SER A C 1
ATOM 1212 O O . SER A 1 158 ? 4.551 -4.195 16.733 1.00 92.75 158 SER A O 1
ATO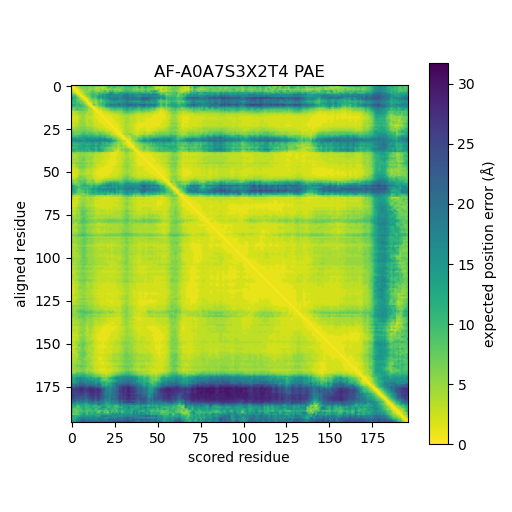M 1214 N N . THR A 1 159 ? 5.182 -3.502 18.791 1.00 94.81 159 THR A N 1
ATOM 1215 C CA . THR A 1 159 ? 3.849 -3.418 19.399 1.00 94.81 159 THR A CA 1
ATOM 1216 C C . THR A 1 159 ? 3.739 -2.081 20.137 1.00 94.81 159 THR A C 1
ATOM 1218 O O . THR A 1 159 ? 4.602 -1.798 20.975 1.00 94.81 159 THR A O 1
ATOM 1221 N N . PRO A 1 160 ? 2.713 -1.253 19.867 1.00 91.62 160 PRO A N 1
ATOM 1222 C CA . PRO A 1 160 ? 2.491 -0.012 20.604 1.00 91.62 160 PRO A CA 1
ATOM 1223 C C . PRO A 1 160 ? 2.304 -0.249 22.105 1.00 91.62 160 PRO A C 1
ATOM 1225 O O . PRO A 1 160 ? 1.701 -1.236 22.524 1.00 91.62 160 PRO A O 1
ATOM 1228 N N . LEU A 1 161 ? 2.760 0.690 22.935 1.00 92.44 161 LEU A N 1
ATOM 1229 C CA . LEU A 1 161 ? 2.616 0.577 24.393 1.00 92.44 161 LEU A CA 1
ATOM 1230 C C . LEU A 1 161 ? 1.150 0.613 24.853 1.00 92.44 161 LEU A C 1
ATOM 1232 O O . LEU A 1 161 ? 0.806 0.023 25.873 1.00 92.44 161 LEU A O 1
ATOM 1236 N N . ASP A 1 162 ? 0.289 1.292 24.099 1.00 92.62 162 ASP A N 1
ATOM 1237 C CA . ASP A 1 162 ? -1.145 1.416 24.347 1.00 92.62 162 ASP A CA 1
ATOM 1238 C C . ASP A 1 162 ? -1.985 0.469 23.471 1.00 92.62 162 ASP A C 1
ATOM 1240 O O . ASP A 1 162 ? -3.203 0.616 23.425 1.00 92.62 162 ASP A O 1
ATOM 1244 N N . ASP A 1 163 ? -1.376 -0.511 22.791 1.00 94.44 163 ASP A N 1
ATOM 1245 C CA . ASP A 1 163 ? -2.055 -1.376 21.812 1.00 94.44 163 ASP A CA 1
ATOM 1246 C C . ASP A 1 163 ? -3.284 -2.088 22.404 1.00 94.44 163 ASP A C 1
ATOM 1248 O O . ASP A 1 163 ? -4.362 -2.090 21.813 1.00 94.44 163 ASP A O 1
ATOM 1252 N N . ALA A 1 164 ? -3.159 -2.585 23.640 1.00 94.81 164 ALA A N 1
ATOM 1253 C CA . ALA A 1 164 ? -4.232 -3.270 24.367 1.00 94.81 164 ALA A CA 1
ATOM 1254 C C . ALA A 1 164 ? -5.418 -2.365 24.763 1.00 94.81 164 ALA A C 1
ATOM 1256 O O . ALA A 1 164 ? -6.435 -2.866 25.241 1.00 94.81 164 ALA A O 1
ATOM 1257 N N . SER A 1 165 ? -5.302 -1.042 24.604 1.00 94.75 165 SER A N 1
ATOM 1258 C CA . SER A 1 165 ? -6.411 -0.105 24.830 1.00 94.75 165 SER A CA 1
ATOM 1259 C C . SER A 1 165 ? -7.327 0.058 23.611 1.00 94.75 165 SER A C 1
ATOM 1261 O O . SER A 1 165 ? -8.383 0.684 23.722 1.00 94.75 165 SER A O 1
ATOM 1263 N N . HIS A 1 166 ? -6.954 -0.519 22.464 1.00 93.44 166 HIS A N 1
ATOM 1264 C CA . HIS A 1 166 ? -7.705 -0.414 21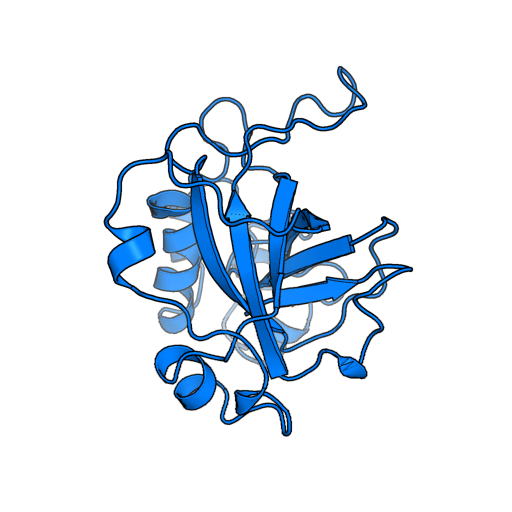.214 1.00 93.44 166 HIS A CA 1
ATOM 1265 C C . HIS A 1 166 ? -8.529 -1.678 20.935 1.00 93.44 166 HIS A C 1
ATOM 1267 O O . HIS A 1 166 ? -8.219 -2.753 21.448 1.00 93.44 166 HIS A O 1
ATOM 1273 N N . PRO A 1 167 ? -9.602 -1.589 20.128 1.00 92.25 167 PRO A N 1
ATOM 1274 C CA . PRO A 1 167 ? -10.452 -2.741 19.851 1.00 92.25 167 PRO A CA 1
ATOM 1275 C C . PRO A 1 167 ? -9.705 -3.856 19.112 1.00 92.25 167 PRO A C 1
ATOM 1277 O O . PRO A 1 167 ? -9.030 -3.603 18.113 1.00 92.25 167 PRO A O 1
ATOM 1280 N N . VAL A 1 168 ? -9.896 -5.101 19.555 1.00 90.94 168 VAL A N 1
ATOM 1281 C CA . VAL A 1 168 ? -9.468 -6.293 18.812 1.00 90.94 168 VAL A CA 1
ATOM 1282 C C . VAL A 1 168 ? -10.291 -6.417 17.534 1.00 90.94 168 VAL A C 1
ATOM 1284 O O . VAL A 1 168 ? -11.513 -6.254 17.537 1.00 90.94 168 VAL A O 1
ATOM 1287 N N . ILE A 1 169 ? -9.622 -6.777 16.446 1.00 84.00 169 ILE A N 1
ATOM 1288 C CA . ILE A 1 169 ? -10.282 -7.168 15.207 1.00 84.00 169 ILE A CA 1
ATOM 1289 C C . ILE A 1 169 ? -10.878 -8.565 15.346 1.00 84.00 169 ILE A C 1
ATOM 1291 O O . ILE A 1 169 ? -10.168 -9.543 15.588 1.00 84.00 169 ILE A O 1
ATOM 1295 N N . ASN A 1 170 ? -12.181 -8.686 15.117 1.00 78.62 170 ASN A N 1
ATOM 1296 C CA . ASN A 1 170 ? -12.822 -9.985 15.039 1.00 78.62 170 ASN A CA 1
ATOM 1297 C C . ASN A 1 170 ? -12.736 -10.525 13.606 1.00 78.62 170 ASN A C 1
ATOM 1299 O O . ASN A 1 170 ? -13.383 -10.026 12.690 1.00 78.62 170 ASN A O 1
ATOM 1303 N N . LEU A 1 171 ? -11.971 -11.603 13.411 1.00 65.88 171 LEU A N 1
ATOM 1304 C CA . LEU A 1 171 ? -11.834 -12.260 12.105 1.00 65.88 171 LEU A CA 1
ATOM 1305 C C . LEU A 1 171 ? -13.174 -12.757 11.530 1.00 65.88 171 LEU A C 1
ATOM 1307 O O . LEU A 1 171 ? -13.285 -12.962 10.320 1.00 65.88 171 LEU A O 1
ATOM 1311 N N . ALA A 1 172 ? -14.189 -12.970 12.375 1.00 67.25 172 ALA A N 1
ATOM 1312 C CA . ALA A 1 172 ? -15.535 -13.322 11.936 1.00 67.25 172 ALA A CA 1
ATOM 1313 C C . ALA A 1 172 ? -16.247 -12.155 11.232 1.00 67.25 172 ALA A C 1
ATOM 1315 O O . ALA A 1 172 ? -17.065 -12.409 10.347 1.00 67.25 172 ALA A O 1
ATOM 1316 N N . ASP A 1 173 ? -15.896 -10.909 11.554 1.00 63.94 173 ASP A N 1
ATOM 1317 C CA . ASP A 1 173 ? -16.460 -9.718 10.912 1.00 63.94 173 ASP A CA 1
ATOM 1318 C C . ASP A 1 173 ? -16.063 -9.673 9.426 1.00 63.94 173 ASP A C 1
ATOM 1320 O O . ASP A 1 173 ? -16.864 -9.285 8.582 1.00 63.94 173 ASP A O 1
ATOM 1324 N N . PHE A 1 174 ? -14.881 -10.195 9.065 1.00 56.25 174 PHE A N 1
ATOM 1325 C CA . PHE A 1 174 ? -14.449 -10.326 7.663 1.00 56.25 174 PHE A CA 1
ATOM 1326 C C . PHE A 1 174 ? -15.112 -11.478 6.898 1.00 56.25 174 PHE A C 1
ATOM 1328 O O . PHE A 1 174 ? -14.988 -11.555 5.675 1.00 56.25 174 PHE A O 1
ATOM 1335 N N . ARG A 1 175 ? -15.775 -12.409 7.596 1.00 53.66 175 ARG A N 1
ATOM 1336 C CA . ARG A 1 175 ? -16.529 -13.514 6.976 1.00 53.66 175 ARG A CA 1
ATOM 1337 C C . ARG A 1 175 ? -17.995 -13.157 6.747 1.00 53.66 175 ARG A C 1
ATOM 1339 O O . ARG A 1 175 ? -18.683 -13.881 6.030 1.00 53.66 175 ARG A O 1
ATOM 1346 N N . GLN A 1 176 ? -18.478 -12.076 7.357 1.00 46.38 176 GLN A N 1
ATOM 1347 C CA . GLN A 1 176 ? -19.843 -11.603 7.180 1.00 46.38 176 GLN A CA 1
ATOM 1348 C C . GLN A 1 176 ? -19.941 -10.729 5.925 1.00 46.38 176 GLN A C 1
ATOM 1350 O O . GLN A 1 176 ? -19.099 -9.876 5.655 1.00 46.38 176 GLN A O 1
ATOM 1355 N N . ALA A 1 177 ? -20.975 -10.994 5.127 1.00 42.78 177 ALA A N 1
ATOM 1356 C CA . ALA A 1 177 ? -21.315 -10.230 3.933 1.00 42.78 177 ALA A CA 1
ATOM 1357 C C . ALA A 1 177 ? -21.541 -8.737 4.276 1.00 42.78 177 ALA A C 1
ATOM 1359 O O . ALA A 1 177 ? -21.893 -8.415 5.415 1.00 42.78 177 ALA A O 1
ATOM 1360 N N . PRO A 1 178 ? -21.353 -7.812 3.317 1.00 43.34 178 PRO A N 1
ATOM 1361 C CA . PRO A 1 178 ? -21.384 -6.379 3.594 1.00 43.34 178 PRO A CA 1
ATOM 1362 C C . PRO A 1 178 ? -22.763 -5.957 4.121 1.00 43.34 178 PRO A C 1
ATOM 1364 O O . PRO A 1 178 ? -23.770 -6.156 3.448 1.00 43.34 178 PRO A O 1
ATOM 1367 N N . GLY A 1 179 ? -22.813 -5.375 5.326 1.00 47.91 179 GLY A N 1
ATOM 1368 C CA . GLY A 1 179 ? -24.074 -4.874 5.891 1.00 47.91 179 GLY A CA 1
ATOM 1369 C C . GLY A 1 179 ? -24.084 -4.512 7.377 1.00 47.91 179 GLY A C 1
ATOM 1370 O O . GLY A 1 179 ? -24.987 -3.800 7.805 1.00 47.91 179 GLY A O 1
ATOM 1371 N N . VAL A 1 180 ? -23.098 -4.931 8.177 1.00 42.34 180 VAL A N 1
ATOM 1372 C CA . VAL A 1 180 ? -23.068 -4.560 9.602 1.00 42.34 180 VAL A CA 1
ATOM 1373 C C . VAL A 1 180 ? -22.320 -3.236 9.776 1.00 42.34 180 VAL A C 1
ATOM 1375 O O . VAL A 1 180 ? -21.107 -3.143 9.580 1.00 42.34 180 VAL A O 1
ATOM 1378 N N . ALA A 1 181 ? -23.069 -2.181 10.088 1.00 40.72 181 ALA A N 1
ATOM 1379 C CA . ALA A 1 181 ? -22.531 -0.879 10.458 1.00 40.72 181 ALA A CA 1
ATOM 1380 C C . ALA A 1 181 ? -22.087 -0.908 11.929 1.00 40.72 181 ALA A C 1
ATOM 1382 O O . ALA A 1 181 ? -22.907 -1.086 12.827 1.00 40.72 181 ALA A O 1
ATOM 1383 N N . THR A 1 182 ? -20.791 -0.726 12.184 1.00 43.38 182 THR A N 1
ATOM 1384 C CA . THR A 1 182 ? -20.260 -0.469 13.529 1.00 43.38 182 THR A CA 1
ATOM 1385 C C . THR A 1 182 ? -20.413 1.014 13.869 1.00 43.38 182 THR A C 1
ATOM 1387 O O . THR A 1 182 ? -20.107 1.880 13.054 1.00 43.38 182 THR A O 1
ATOM 1390 N N . SER A 1 183 ? -20.901 1.304 15.075 1.00 39.53 183 SER A N 1
ATOM 1391 C CA . SER A 1 183 ? -21.498 2.575 15.516 1.00 39.53 183 SER A CA 1
ATOM 1392 C C . SER A 1 183 ? -20.524 3.712 15.874 1.00 39.53 183 SER A C 1
ATOM 1394 O O . SER A 1 183 ? -20.827 4.529 16.739 1.00 39.53 183 SER A O 1
ATOM 1396 N N . ALA A 1 184 ? -19.370 3.796 15.225 1.00 45.28 184 ALA A N 1
ATOM 1397 C CA . ALA A 1 184 ? -18.512 4.978 15.273 1.00 45.28 184 ALA A CA 1
ATOM 1398 C C . ALA A 1 184 ? -18.225 5.362 13.826 1.00 45.28 184 ALA A C 1
ATOM 1400 O O . ALA A 1 184 ? -17.763 4.499 13.083 1.00 45.28 184 ALA A O 1
ATOM 1401 N N . GLN A 1 185 ? -18.539 6.593 13.405 1.00 39.72 185 GLN A N 1
ATOM 1402 C CA . GLN A 1 185 ? -18.163 7.049 12.065 1.00 39.72 185 GLN A CA 1
ATOM 1403 C C . GLN A 1 185 ? -16.632 6.980 11.961 1.00 39.72 185 GLN A C 1
ATOM 1405 O O . GLN A 1 185 ? -15.955 7.705 12.692 1.00 39.72 185 GLN A O 1
ATOM 1410 N N . PRO A 1 186 ? -16.079 6.081 11.131 1.00 57.38 186 PRO A N 1
ATOM 1411 C CA . PRO A 1 186 ? -14.642 6.015 10.926 1.00 57.38 186 PRO A CA 1
ATOM 1412 C C . PRO A 1 186 ? -14.186 7.281 10.193 1.00 57.38 186 PRO A C 1
ATOM 1414 O O . PRO A 1 186 ? -14.930 7.829 9.377 1.00 57.38 186 PRO A O 1
ATOM 1417 N N . ALA A 1 187 ? -12.971 7.743 10.480 1.00 58.53 187 ALA A N 1
ATOM 1418 C CA . ALA A 1 187 ? -12.355 8.803 9.690 1.00 58.53 187 ALA A CA 1
ATOM 1419 C C . ALA A 1 187 ? -12.173 8.317 8.238 1.00 58.53 187 ALA A C 1
ATOM 1421 O O . ALA A 1 187 ? -12.017 7.117 8.009 1.00 58.53 187 ALA A O 1
ATOM 1422 N N . SER A 1 188 ? -12.227 9.220 7.255 1.00 55.28 188 SER A N 1
ATOM 1423 C CA . SER A 1 188 ? -11.978 8.886 5.842 1.00 55.28 188 SER A CA 1
ATOM 1424 C C . SER A 1 188 ? -10.586 9.360 5.441 1.00 55.28 188 SER A C 1
ATOM 1426 O O . SER A 1 188 ? -10.151 10.433 5.849 1.00 55.28 188 SER A O 1
ATOM 1428 N N . GLY A 1 189 ? -9.860 8.551 4.679 1.00 55.69 189 GLY A N 1
ATOM 1429 C CA . GLY A 1 189 ? -8.514 8.862 4.213 1.00 55.69 189 GLY A CA 1
ATOM 1430 C C . GLY A 1 189 ? -8.264 8.292 2.826 1.00 55.69 189 GLY A C 1
ATOM 1431 O O . GLY A 1 189 ? -8.900 7.325 2.410 1.00 55.69 189 GLY A O 1
ATOM 1432 N N . CYS A 1 190 ? -7.330 8.893 2.095 1.00 52.34 190 CYS A N 1
ATOM 1433 C CA . CYS A 1 190 ? -6.912 8.378 0.795 1.00 52.34 190 CYS A CA 1
ATOM 1434 C C . CYS A 1 190 ? -5.788 7.356 0.986 1.00 52.34 190 CYS A C 1
ATOM 1436 O O . CYS A 1 190 ? -4.814 7.612 1.695 1.00 52.34 190 CYS A O 1
ATOM 1438 N N . VAL A 1 191 ? -5.900 6.199 0.344 1.00 56.94 191 VAL A N 1
ATOM 1439 C CA . VAL A 1 191 ? -4.781 5.270 0.220 1.00 56.94 191 VAL A CA 1
ATOM 1440 C C . VAL A 1 191 ? -3.958 5.669 -0.990 1.00 56.94 191 VAL A C 1
ATOM 1442 O O . VAL A 1 191 ? -4.501 5.883 -2.066 1.00 56.94 191 VAL A O 1
ATOM 1445 N N . ARG A 1 192 ? -2.644 5.700 -0.838 1.00 54.28 192 ARG A N 1
ATOM 1446 C CA . ARG A 1 192 ? -1.687 5.738 -1.935 1.00 54.28 192 ARG A CA 1
ATOM 1447 C C . ARG A 1 192 ? -0.918 4.433 -1.985 1.00 54.28 192 ARG A C 1
ATOM 1449 O O . ARG A 1 192 ? -0.778 3.731 -0.988 1.00 54.28 192 ARG A O 1
ATOM 1456 N N . ILE A 1 193 ? -0.437 4.084 -3.166 1.00 51.91 193 ILE A N 1
ATOM 1457 C CA . ILE A 1 193 ? 0.403 2.904 -3.357 1.00 51.91 193 ILE A CA 1
ATOM 1458 C C . ILE A 1 193 ? 1.824 3.411 -3.559 1.00 51.91 193 ILE A C 1
ATOM 1460 O O . ILE A 1 193 ? 2.110 4.041 -4.575 1.00 51.91 193 ILE A O 1
ATOM 1464 N N . ALA A 1 194 ? 2.693 3.173 -2.581 1.00 46.91 194 ALA A N 1
ATOM 1465 C CA . ALA A 1 194 ? 4.079 3.612 -2.626 1.00 46.91 194 ALA A CA 1
ATOM 1466 C C . ALA A 1 194 ? 4.974 2.551 -1.993 1.00 46.91 194 ALA A C 1
ATOM 1468 O O . ALA A 1 194 ? 4.695 2.057 -0.904 1.00 46.91 194 ALA A O 1
ATOM 1469 N N . CYS A 1 195 ? 6.080 2.215 -2.649 1.00 38.78 195 CYS A N 1
ATOM 1470 C CA . CYS A 1 195 ? 7.137 1.443 -2.019 1.00 38.78 195 CYS A CA 1
ATOM 1471 C C . CYS A 1 195 ? 8.083 2.450 -1.349 1.00 38.78 195 CYS A C 1
ATOM 1473 O O . CYS A 1 195 ? 8.845 3.124 -2.038 1.00 38.78 195 CYS A O 1
ATOM 1475 N N . ARG A 1 196 ? 7.993 2.604 -0.026 1.00 43.00 196 ARG A N 1
ATOM 1476 C CA . ARG A 1 196 ? 8.992 3.323 0.778 1.00 43.00 196 ARG A CA 1
ATOM 1477 C C . ARG A 1 196 ? 9.642 2.359 1.747 1.00 43.00 196 ARG A C 1
ATOM 1479 O O . ARG A 1 196 ? 8.868 1.680 2.458 1.00 43.00 196 ARG A O 1
#

Sequence (196 aa):
AAAVSGSHGLTGDDNCGQCFELRFTDERHPNAPYDPWGGSHPKLVGKAMIVQVTNIGYDVNGEHSFDLQIPGAGQGAFSNGCTAQFPNYAVGDFDCDTLYGGCNDISGCDRLPLQLQEGCKWRYNWYHWLEDGARSNNPYVAFRRVQCPEQITAVTGSTPLDDASHPVINLADFRQAPGVATSAQPASGCVRIACR

Organism: NCBI:txid141414

Foldseek 3Di:
DWAKDAPPDCPFPVQAFFKKKWAFAQDADPPPPVRVAAGADPLRHRAIDMDRHHHYDDPDYDHMEIADAAFQQAQAPDQCPQCVVVVPADSCLRFVVHRHRGDQDLVSLVSDDPVRSVSNNCCCPVRVACPPNRRSAFYKTFMDTAQDDPVHCVVVVGGDPCSVVGHHDDPVSNVDDPDDDDPDRGDMYTYHHHND

Mean predicted aligned error: 7.39 Å

InterPro domains:
  IPR000334 Glycoside hydrolase, family 45 [PF02015] (13-157)
  IPR036908 RlpA-like domain superfamily [G3DSA:2.40.40.10] (1-171)
  IPR036908 RlpA-like domain superfamily [SSF50685] (8-166)
  IPR052288 Glycosyl Hydrolase 45 Enzymes [PTHR39730] (13-177)

Radius of gyration: 16.62 Å; Cα contacts (8 Å, |Δi|>4): 411; chains: 1; bounding box: 47×31×40 Å